Protein AF-A0A3D0I5A6-F1 (afdb_monomer_lite)

Structure (mmCIF, N/CA/C/O backbone):
data_AF-A0A3D0I5A6-F1
#
_entry.id   AF-A0A3D0I5A6-F1
#
loop_
_atom_site.group_PDB
_atom_site.id
_atom_site.type_symbol
_atom_site.label_atom_id
_atom_site.label_alt_id
_atom_site.label_comp_id
_atom_site.label_asym_id
_atom_site.label_entity_id
_atom_site.label_seq_id
_atom_site.pdbx_PDB_ins_code
_atom_site.Cartn_x
_atom_site.Cartn_y
_atom_site.Cartn_z
_atom_site.occupancy
_atom_site.B_iso_or_equiv
_atom_site.auth_seq_id
_atom_site.auth_comp_id
_atom_site.auth_asym_id
_atom_site.auth_atom_id
_atom_site.pdbx_PDB_model_num
ATOM 1 N N . MET A 1 1 ? -9.003 6.762 -22.317 1.00 57.56 1 MET A N 1
ATOM 2 C CA . MET A 1 1 ? -8.917 7.968 -21.473 1.00 57.56 1 MET A CA 1
ATOM 3 C C . MET A 1 1 ? -7.460 8.388 -21.451 1.00 57.56 1 MET A C 1
ATOM 5 O O . MET A 1 1 ? -6.614 7.507 -21.361 1.00 57.56 1 MET A O 1
ATOM 9 N N . ASP A 1 2 ? -7.170 9.670 -21.649 1.00 84.25 2 ASP A N 1
ATOM 10 C CA . ASP A 1 2 ? -5.804 10.196 -21.524 1.00 84.25 2 ASP A CA 1
ATOM 11 C C . ASP A 1 2 ? -5.407 10.202 -20.032 1.00 84.25 2 ASP A C 1
ATOM 13 O O . ASP A 1 2 ? -6.243 10.469 -19.166 1.00 84.25 2 ASP A O 1
ATOM 17 N N . GLU A 1 3 ? -4.164 9.805 -19.741 1.00 85.69 3 GLU A N 1
ATOM 18 C CA . GLU A 1 3 ? -3.620 9.581 -18.391 1.00 85.69 3 GLU A CA 1
ATOM 19 C C . GLU A 1 3 ? -3.778 10.811 -17.489 1.00 85.69 3 GLU A C 1
ATOM 21 O O . GLU A 1 3 ? -4.029 10.674 -16.294 1.00 85.69 3 GLU A O 1
ATOM 26 N N . LYS A 1 4 ? -3.731 12.019 -18.065 1.00 87.81 4 LYS A N 1
ATOM 27 C CA . LYS A 1 4 ? -3.913 13.273 -17.322 1.00 87.81 4 LYS A CA 1
ATOM 28 C C . LYS A 1 4 ? -5.337 13.438 -16.802 1.00 87.81 4 LYS A C 1
ATOM 30 O O . LYS A 1 4 ? -5.531 13.888 -15.676 1.00 87.81 4 LYS A O 1
ATOM 35 N N . TRP A 1 5 ? -6.333 13.063 -17.605 1.00 91.38 5 TRP A N 1
ATOM 36 C CA . TRP A 1 5 ? -7.739 13.118 -17.191 1.00 91.38 5 TRP A CA 1
ATOM 37 C C . TRP A 1 5 ? -8.028 12.104 -16.097 1.00 91.38 5 TRP A C 1
ATOM 39 O O . TRP A 1 5 ? -8.747 12.417 -15.154 1.00 91.38 5 TRP A O 1
ATOM 49 N N . TYR A 1 6 ? -7.426 10.919 -16.210 1.00 92.50 6 TYR A N 1
ATOM 50 C CA . TYR A 1 6 ? -7.545 9.894 -15.187 1.00 92.50 6 TYR A CA 1
ATOM 51 C C . TYR A 1 6 ? -6.939 10.354 -13.854 1.00 92.50 6 TYR A C 1
ATOM 53 O O . TYR A 1 6 ? -7.613 10.324 -12.826 1.00 92.50 6 TYR A O 1
ATOM 61 N N . ALA A 1 7 ? -5.707 10.870 -13.883 1.00 90.00 7 ALA A N 1
ATOM 62 C CA . ALA A 1 7 ? -5.048 11.398 -12.692 1.00 90.00 7 ALA A CA 1
ATOM 63 C C . ALA A 1 7 ? -5.854 12.540 -12.044 1.00 90.00 7 ALA A C 1
ATOM 65 O O . ALA A 1 7 ? -5.969 12.602 -10.824 1.00 90.00 7 ALA A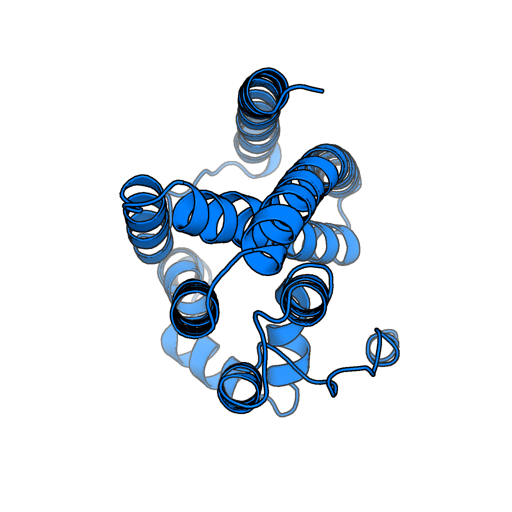 O 1
ATOM 66 N N . ALA A 1 8 ? -6.470 13.416 -12.846 1.00 93.62 8 ALA A N 1
ATOM 67 C CA . ALA A 1 8 ? -7.337 14.472 -12.327 1.00 93.62 8 ALA A CA 1
ATOM 68 C C . ALA A 1 8 ? -8.604 13.921 -11.648 1.00 93.62 8 ALA A C 1
ATOM 70 O O . ALA A 1 8 ? -8.999 14.436 -10.602 1.00 93.62 8 ALA A O 1
ATOM 71 N N . SER A 1 9 ? -9.232 12.876 -12.205 1.00 94.50 9 SER A N 1
ATOM 72 C CA . SER A 1 9 ? -10.370 12.224 -11.542 1.00 94.50 9 SER A CA 1
ATOM 73 C C . SER A 1 9 ? -9.968 11.534 -10.240 1.00 94.50 9 SER A C 1
ATOM 75 O O . SER A 1 9 ? -10.688 11.663 -9.256 1.00 94.50 9 SER A O 1
ATOM 77 N N . GLN A 1 10 ? -8.792 10.901 -10.198 1.00 95.62 10 GLN A N 1
ATOM 78 C CA . GLN A 1 10 ? -8.284 10.250 -8.990 1.00 95.62 10 GLN A CA 1
ATOM 79 C C . GLN A 1 10 ? -8.099 11.250 -7.843 1.00 95.62 10 GLN A C 1
ATOM 81 O O . GLN A 1 10 ? -8.513 10.977 -6.728 1.00 95.62 10 GLN A O 1
ATOM 86 N N . VAL A 1 11 ? -7.594 12.462 -8.107 1.00 95.69 11 VAL A N 1
ATOM 87 C CA . VAL A 1 11 ? -7.499 13.511 -7.068 1.00 95.69 11 VAL A CA 1
ATOM 88 C C . VAL A 1 11 ? -8.867 13.841 -6.454 1.00 95.69 11 VAL A C 1
ATOM 90 O O . VAL A 1 11 ? -8.966 14.079 -5.249 1.00 95.69 11 VAL A O 1
ATOM 93 N N . ALA A 1 12 ? -9.929 13.862 -7.265 1.00 97.06 12 ALA A N 1
ATOM 94 C CA . ALA A 1 12 ? -11.281 14.079 -6.759 1.00 97.06 12 ALA A CA 1
ATOM 95 C C . ALA A 1 12 ? -11.777 12.884 -5.928 1.00 97.06 12 ALA A C 1
ATOM 97 O O . ALA A 1 12 ? -12.434 13.093 -4.907 1.00 97.06 12 ALA A O 1
ATOM 98 N N . ASP A 1 13 ? -11.449 11.660 -6.341 1.00 97.56 13 ASP A N 1
ATOM 99 C CA . ASP A 1 13 ? -11.772 10.431 -5.614 1.00 97.56 13 ASP A CA 1
ATOM 100 C C . ASP A 1 13 ? -11.065 10.413 -4.244 1.00 97.56 13 ASP A C 1
ATOM 102 O O . ASP A 1 13 ? -11.745 10.318 -3.219 1.00 97.56 13 ASP A O 1
ATOM 106 N N . GLU A 1 14 ? -9.762 10.712 -4.184 1.00 96.88 14 GLU A N 1
ATOM 107 C CA . GLU A 1 14 ? -9.012 10.777 -2.919 1.00 96.88 14 GLU A CA 1
ATOM 108 C C . GLU A 1 14 ? -9.527 11.847 -1.955 1.00 96.88 14 GLU A C 1
ATOM 110 O O . GLU A 1 14 ? -9.619 11.631 -0.742 1.00 96.88 14 GLU A O 1
ATOM 115 N N . ALA A 1 15 ? -9.941 13.007 -2.475 1.00 98.12 15 ALA A N 1
ATOM 116 C CA . ALA A 1 15 ? -10.567 14.031 -1.645 1.00 98.12 15 ALA A CA 1
ATOM 117 C C . ALA A 1 15 ? -11.871 13.520 -1.002 1.00 98.12 15 ALA A C 1
ATOM 119 O O . ALA A 1 15 ? -12.148 13.810 0.167 1.00 98.12 15 ALA A O 1
ATOM 120 N N . ARG A 1 16 ? -12.665 12.718 -1.731 1.00 97.81 16 ARG A N 1
ATOM 121 C CA . ARG A 1 16 ? -13.872 12.075 -1.183 1.00 97.81 16 ARG A CA 1
ATOM 122 C C . ARG A 1 16 ? -13.523 11.008 -0.149 1.00 97.81 16 ARG A C 1
ATOM 124 O O . ARG A 1 16 ? -14.237 10.907 0.852 1.00 97.81 16 ARG A O 1
ATOM 131 N N . HIS A 1 17 ? -12.459 10.235 -0.363 1.00 97.69 17 HIS A N 1
ATOM 132 C CA . HIS A 1 17 ? -12.003 9.199 0.570 1.00 97.69 17 HIS A CA 1
ATOM 133 C C . HIS A 1 17 ? -11.599 9.805 1.913 1.00 97.69 17 HIS A C 1
ATOM 135 O O . HIS A 1 17 ? -12.107 9.396 2.961 1.00 97.69 17 HIS A O 1
ATOM 141 N N . ILE A 1 18 ? -10.772 10.854 1.877 1.00 96.12 18 ILE A N 1
ATOM 142 C CA . ILE A 1 18 ? -10.362 11.597 3.072 1.00 96.12 18 ILE A CA 1
ATOM 143 C C . ILE A 1 18 ? -11.590 12.126 3.816 1.00 96.12 18 ILE A C 1
ATOM 145 O O . ILE A 1 18 ? -11.702 11.939 5.030 1.00 96.12 18 ILE A O 1
ATOM 149 N N . GLU A 1 19 ? -12.533 12.747 3.107 1.00 97.31 19 GLU A N 1
ATOM 150 C CA . GLU A 1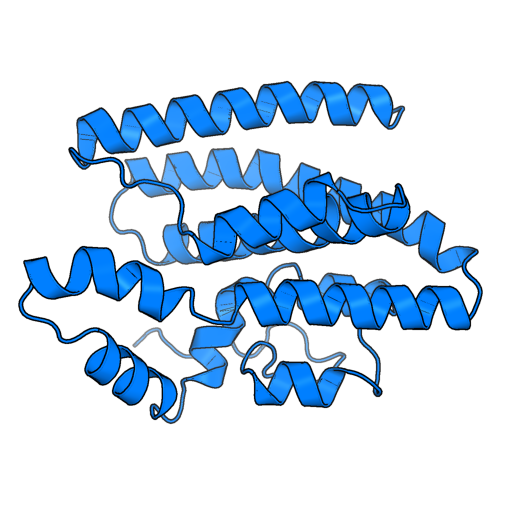 19 ? -13.738 13.327 3.704 1.00 97.31 19 GLU A CA 1
ATOM 151 C C . GLU A 1 19 ? -14.620 12.269 4.391 1.00 97.31 19 GLU A C 1
ATOM 153 O O . GLU A 1 19 ? -15.052 12.456 5.535 1.00 97.31 19 GLU A O 1
ATOM 158 N N . VAL A 1 20 ? -14.901 11.146 3.717 1.00 97.12 20 VAL A N 1
ATOM 159 C CA . VAL A 1 20 ? -15.796 10.112 4.261 1.00 97.12 20 VAL A CA 1
ATOM 160 C C . VAL A 1 20 ? -15.159 9.376 5.441 1.00 97.12 20 VAL A C 1
ATOM 162 O O . VAL A 1 20 ? -15.818 9.205 6.472 1.00 97.12 20 VAL A O 1
ATOM 165 N N . ILE A 1 21 ? -13.869 9.030 5.344 1.00 96.00 21 ILE A N 1
ATOM 166 C CA . ILE A 1 21 ? -13.127 8.354 6.414 1.00 96.00 21 ILE A CA 1
ATOM 167 C C . ILE A 1 21 ? -12.984 9.289 7.618 1.00 96.00 21 ILE A C 1
ATOM 169 O O . ILE A 1 21 ? -13.283 8.886 8.743 1.00 96.00 21 ILE A O 1
ATOM 173 N N . SER A 1 22 ? -12.639 10.563 7.405 1.00 95.50 22 SER A N 1
ATOM 174 C CA . SER A 1 22 ? -12.524 11.549 8.491 1.00 95.50 22 SER A CA 1
ATOM 175 C C . SER A 1 22 ? -13.850 11.748 9.221 1.00 95.50 22 SER A C 1
ATOM 177 O O . SER A 1 22 ? -13.890 11.741 10.453 1.00 95.50 22 SER A O 1
ATOM 179 N N . LYS A 1 23 ? -14.966 11.857 8.485 1.00 95.75 23 LYS A N 1
ATOM 180 C CA . LYS A 1 23 ? -16.308 11.947 9.079 1.00 95.75 23 LYS A CA 1
ATOM 181 C C . LYS A 1 23 ? -16.671 10.702 9.880 1.00 95.75 23 LYS A C 1
ATOM 183 O O . LYS A 1 23 ? -17.263 10.837 10.952 1.00 95.75 23 LYS A O 1
ATOM 188 N N . PHE A 1 24 ? -16.351 9.510 9.378 1.00 96.12 24 PHE A N 1
ATOM 189 C CA . PHE A 1 24 ? -16.586 8.265 10.106 1.00 96.12 24 PHE A CA 1
ATOM 190 C C . PHE A 1 24 ? -15.775 8.230 11.406 1.00 96.12 24 PHE A C 1
ATOM 192 O O . PHE A 1 24 ? -16.356 8.052 12.480 1.00 96.12 24 PHE A O 1
ATOM 199 N N . LEU A 1 25 ? -14.467 8.495 11.332 1.00 94.62 25 LEU A N 1
ATOM 200 C CA . LEU A 1 25 ? -13.579 8.517 12.494 1.00 94.62 25 LEU A CA 1
ATOM 201 C C . LEU A 1 25 ? -14.045 9.535 13.541 1.00 94.62 25 LEU A C 1
ATOM 203 O O . LEU A 1 25 ? -14.241 9.171 14.695 1.00 94.62 25 LEU A O 1
ATOM 207 N N . GLN A 1 26 ? -14.329 10.779 13.151 1.00 94.56 26 GLN A N 1
ATOM 208 C CA . GLN A 1 26 ? -14.768 11.820 14.089 1.00 94.56 26 GLN A CA 1
ATOM 209 C C . GLN A 1 26 ? -16.123 11.514 14.733 1.00 94.56 26 GLN A C 1
ATOM 211 O O . GLN A 1 26 ? -16.295 11.706 15.933 1.00 94.56 26 GLN A O 1
ATOM 216 N N . ARG A 1 27 ? -17.105 11.059 13.943 1.00 95.19 27 ARG A N 1
ATOM 217 C CA . ARG A 1 27 ? -18.496 10.937 14.410 1.00 95.19 27 ARG A CA 1
ATOM 218 C C . ARG A 1 27 ? -18.811 9.595 15.059 1.00 95.19 27 ARG A C 1
ATOM 220 O O . ARG A 1 27 ? -19.801 9.514 15.782 1.00 95.19 27 ARG A O 1
ATOM 227 N N . LYS A 1 28 ? -18.067 8.535 14.727 1.00 94.44 28 LYS A N 1
ATOM 228 C CA . LYS A 1 28 ? -18.364 7.156 15.154 1.00 94.44 28 LYS A CA 1
ATOM 229 C C . LYS A 1 28 ? -17.265 6.527 16.001 1.00 94.44 28 LYS A C 1
ATOM 231 O O . LYS A 1 28 ? -17.600 5.717 16.855 1.00 94.44 28 LYS A O 1
ATOM 236 N N . VAL A 1 29 ? -16.000 6.900 15.795 1.00 91.06 29 VAL A N 1
ATOM 237 C CA . VAL A 1 29 ? -14.863 6.371 16.576 1.00 91.06 29 VAL A CA 1
ATOM 238 C C . VAL A 1 29 ? -14.428 7.354 17.669 1.00 91.06 29 VAL A C 1
ATOM 240 O O . VAL A 1 29 ? -14.101 6.941 18.775 1.00 91.06 29 VAL A O 1
ATOM 243 N N . GLY A 1 30 ? -14.479 8.659 17.392 1.00 90.31 30 GLY A N 1
ATOM 244 C CA . GLY A 1 30 ? -14.176 9.731 18.342 1.00 90.31 30 GLY A CA 1
ATOM 245 C C . GLY A 1 30 ? -12.701 10.132 18.411 1.00 90.31 30 GLY A C 1
ATOM 246 O O . GLY A 1 30 ? -12.321 10.902 19.290 1.00 90.31 30 GLY A O 1
ATOM 247 N N . THR A 1 31 ? -11.850 9.636 17.510 1.00 87.81 31 THR A N 1
ATOM 248 C CA . THR A 1 31 ? -10.431 10.009 17.485 1.00 87.81 31 THR A CA 1
ATOM 249 C C . THR A 1 31 ? -9.838 9.911 16.082 1.00 87.81 31 THR A C 1
ATOM 251 O O . THR A 1 31 ? -10.252 9.074 15.281 1.00 87.81 31 THR A O 1
ATOM 254 N N . ILE A 1 32 ? -8.867 10.777 15.796 1.00 90.12 32 ILE A N 1
ATOM 255 C CA . ILE A 1 32 ? -7.993 10.711 14.624 1.00 90.12 32 ILE A CA 1
ATOM 256 C C . ILE A 1 32 ? -6.566 10.784 15.158 1.00 90.12 32 ILE A C 1
ATOM 258 O O . ILE A 1 32 ? -6.226 11.709 15.896 1.00 90.12 32 ILE A O 1
ATOM 262 N N . TYR A 1 33 ? -5.748 9.805 14.789 1.00 88.62 33 TYR A N 1
ATOM 263 C CA . TYR A 1 33 ? -4.325 9.791 15.109 1.00 88.62 33 TYR A CA 1
ATOM 264 C C . TYR A 1 33 ? -3.521 10.456 13.989 1.00 88.62 33 TYR A C 1
ATOM 266 O O . TYR A 1 33 ? -3.973 10.463 12.840 1.00 88.62 33 TYR A O 1
ATOM 274 N N . PRO A 1 34 ? -2.342 11.025 14.299 1.00 86.69 34 PRO A N 1
ATOM 275 C CA . PRO A 1 34 ? -1.437 11.501 13.265 1.00 86.69 34 PRO A CA 1
ATOM 276 C C . PRO A 1 34 ? -0.996 10.346 12.365 1.00 86.69 34 PRO A C 1
ATOM 278 O O . PRO A 1 34 ? -1.050 9.175 12.748 1.00 86.69 34 PRO A O 1
ATOM 281 N N . ILE A 1 35 ? -0.525 10.695 11.169 1.00 87.25 35 ILE A N 1
ATOM 282 C CA . ILE A 1 35 ? 0.106 9.724 10.284 1.00 87.25 35 ILE A CA 1
ATOM 283 C C . ILE A 1 35 ? 1.285 9.048 10.993 1.00 87.25 35 ILE A C 1
ATOM 285 O O . ILE A 1 35 ? 2.065 9.692 11.697 1.00 87.25 35 ILE A O 1
ATOM 289 N N . ASN A 1 36 ? 1.404 7.742 10.783 1.00 85.19 36 ASN A N 1
ATOM 290 C CA . ASN A 1 36 ? 2.549 6.957 11.212 1.00 85.19 36 ASN A CA 1
ATOM 291 C C . ASN A 1 36 ? 3.866 7.567 10.648 1.00 85.19 36 ASN A C 1
ATOM 293 O O . ASN A 1 36 ? 3.922 7.855 9.448 1.00 85.19 36 ASN A O 1
ATOM 297 N N . PRO A 1 37 ? 4.925 7.764 11.462 1.00 83.94 37 PRO A N 1
ATOM 298 C CA . PRO A 1 37 ? 6.179 8.367 10.998 1.00 83.94 37 PRO A CA 1
ATOM 299 C C . PRO A 1 37 ? 6.873 7.595 9.867 1.00 83.94 37 PRO A C 1
ATOM 301 O O . PRO A 1 37 ? 7.315 8.207 8.895 1.00 83.94 37 PRO A O 1
ATOM 304 N N . THR A 1 38 ? 6.926 6.265 9.956 1.00 85.31 38 THR A N 1
ATOM 305 C CA . THR A 1 38 ? 7.468 5.383 8.911 1.00 85.31 38 THR A CA 1
ATOM 306 C C . THR A 1 38 ? 6.691 5.554 7.606 1.00 85.31 38 THR A C 1
ATOM 308 O O . THR A 1 38 ? 7.279 5.783 6.549 1.00 85.31 38 THR A O 1
ATOM 311 N N . LEU A 1 39 ? 5.358 5.560 7.681 1.00 87.69 39 LEU A N 1
ATOM 312 C CA . LEU A 1 39 ? 4.487 5.785 6.530 1.00 87.69 39 LEU A CA 1
ATOM 313 C C . LEU A 1 39 ? 4.694 7.173 5.915 1.00 87.69 39 LEU A C 1
ATOM 315 O O . LEU A 1 39 ? 4.727 7.303 4.694 1.00 87.69 39 LEU A O 1
ATOM 319 N N . LYS A 1 40 ? 4.870 8.209 6.744 1.00 90.12 40 LYS A N 1
ATOM 320 C CA . LYS A 1 40 ? 5.144 9.573 6.276 1.00 90.12 40 LYS A CA 1
ATOM 321 C C . LYS A 1 40 ? 6.441 9.640 5.474 1.00 90.12 40 LYS A C 1
ATOM 323 O O . LYS A 1 40 ? 6.431 10.202 4.384 1.00 90.12 40 LYS A O 1
ATOM 328 N N . ILE A 1 41 ? 7.517 9.031 5.978 1.00 89.56 41 ILE A N 1
ATOM 329 C CA . ILE A 1 41 ? 8.809 8.964 5.277 1.00 89.56 41 ILE A CA 1
ATOM 330 C C . ILE A 1 41 ? 8.653 8.258 3.925 1.00 89.56 41 ILE A C 1
ATOM 332 O O . ILE A 1 41 ? 9.210 8.703 2.922 1.00 89.56 41 ILE A O 1
ATOM 336 N N . LEU A 1 42 ? 7.874 7.175 3.871 1.00 89.75 42 LEU A N 1
ATOM 337 C CA . LEU A 1 42 ? 7.646 6.444 2.624 1.00 89.75 42 LEU A CA 1
ATOM 338 C C . LEU A 1 42 ? 6.832 7.238 1.610 1.00 89.75 42 LEU A C 1
ATOM 340 O O . LEU A 1 42 ? 7.191 7.259 0.434 1.00 89.75 42 LEU A O 1
ATOM 344 N N . LEU A 1 43 ? 5.783 7.929 2.054 1.00 91.88 43 LEU A N 1
ATOM 345 C CA . LEU A 1 43 ? 5.020 8.824 1.188 1.00 91.88 43 LEU A CA 1
ATOM 346 C C . LEU A 1 43 ? 5.894 9.957 0.646 1.00 91.88 43 LEU A C 1
ATOM 348 O O . LEU A 1 43 ? 5.842 10.226 -0.551 1.00 91.88 43 LEU A O 1
ATOM 352 N N . ASP A 1 44 ? 6.739 10.567 1.479 1.00 92.81 44 ASP A N 1
ATOM 353 C CA . ASP A 1 44 ? 7.674 11.606 1.034 1.00 92.81 44 ASP A CA 1
ATOM 354 C C . ASP A 1 44 ? 8.635 11.063 -0.030 1.00 92.81 44 ASP A C 1
ATOM 356 O O . ASP A 1 44 ? 8.775 11.651 -1.101 1.00 92.81 44 ASP A O 1
ATOM 360 N N . ARG A 1 45 ? 9.197 9.868 0.190 1.00 90.75 45 ARG A N 1
ATOM 361 C CA . ARG A 1 45 ? 10.077 9.209 -0.784 1.00 90.75 45 ARG A CA 1
ATOM 362 C C . ARG A 1 45 ? 9.369 8.898 -2.107 1.00 90.75 45 ARG A C 1
ATOM 364 O O . ARG A 1 45 ? 9.974 9.005 -3.172 1.00 90.75 45 ARG A O 1
ATOM 371 N N . LEU A 1 46 ? 8.091 8.516 -2.065 1.00 91.56 46 LEU A N 1
ATOM 372 C CA . LEU A 1 46 ? 7.278 8.299 -3.267 1.00 91.56 46 LEU A CA 1
ATOM 373 C C . LEU A 1 46 ? 6.978 9.613 -4.002 1.00 91.56 46 LEU A C 1
ATOM 375 O O . LEU A 1 46 ? 6.985 9.649 -5.236 1.00 91.56 46 LEU A O 1
ATOM 379 N N . LEU A 1 47 ? 6.743 10.702 -3.266 1.00 90.94 47 LEU A N 1
ATOM 380 C CA . LEU A 1 47 ? 6.551 12.038 -3.833 1.00 90.94 47 LEU A CA 1
ATOM 381 C C . LEU A 1 47 ? 7.834 12.569 -4.486 1.00 90.94 47 LEU A C 1
ATOM 383 O O . LEU A 1 47 ? 7.756 13.209 -5.538 1.00 90.94 47 LEU A O 1
ATOM 387 N N . GLU A 1 48 ? 8.993 12.241 -3.925 1.00 92.81 48 GLU A N 1
ATOM 388 C CA . GLU A 1 48 ? 10.322 12.616 -4.422 1.00 92.81 48 GLU A CA 1
ATOM 389 C C . GLU A 1 48 ? 10.880 11.662 -5.491 1.00 92.81 48 GLU A C 1
ATOM 391 O O . GLU A 1 48 ? 11.968 11.899 -6.012 1.00 92.81 48 GLU A O 1
ATOM 396 N N . ALA A 1 49 ? 10.147 10.604 -5.862 1.00 93.19 49 ALA A N 1
ATOM 397 C CA . ALA A 1 49 ? 10.597 9.650 -6.871 1.00 93.19 49 ALA A CA 1
ATOM 398 C C . ALA A 1 49 ? 10.989 10.354 -8.186 1.00 93.19 49 ALA A C 1
ATOM 400 O O . ALA A 1 49 ? 10.179 11.054 -8.801 1.00 93.19 49 ALA A O 1
ATOM 401 N N . GLU A 1 50 ? 12.232 10.120 -8.613 1.00 90.06 50 GLU A N 1
ATOM 402 C CA . GLU A 1 50 ? 12.916 10.864 -9.681 1.00 90.06 50 GLU A CA 1
ATOM 403 C C . GLU A 1 50 ? 12.275 10.692 -11.060 1.00 90.06 50 GLU A C 1
ATOM 405 O O . GLU A 1 50 ? 12.354 11.584 -11.905 1.00 90.06 50 GLU A O 1
ATOM 410 N N . THR A 1 51 ? 11.643 9.540 -11.301 1.00 92.62 51 THR A N 1
ATOM 411 C CA . THR A 1 51 ? 11.080 9.195 -12.607 1.00 92.62 51 THR A CA 1
ATOM 412 C C . THR A 1 51 ? 9.576 8.934 -12.526 1.00 92.62 51 THR A C 1
ATOM 414 O O . THR A 1 51 ? 9.089 8.360 -11.541 1.00 92.62 51 THR A O 1
ATOM 417 N N . PRO A 1 52 ? 8.807 9.292 -13.574 1.00 91.56 52 PRO A N 1
ATOM 418 C CA . PRO A 1 52 ? 7.388 8.949 -13.662 1.00 91.56 52 PRO A CA 1
ATOM 419 C C . PRO A 1 52 ? 7.120 7.447 -13.504 1.00 91.56 52 PRO A C 1
ATOM 421 O O . PRO A 1 52 ? 6.104 7.063 -12.932 1.00 91.56 52 PRO A O 1
ATOM 424 N N . GLN A 1 53 ? 8.042 6.596 -13.963 1.00 93.94 53 GLN A N 1
ATOM 425 C CA . GLN A 1 53 ? 7.972 5.141 -13.858 1.00 93.94 53 GLN A CA 1
ATOM 426 C C . GLN A 1 53 ? 8.071 4.689 -12.398 1.00 93.94 53 GLN A C 1
ATOM 428 O O . GLN A 1 53 ? 7.186 3.977 -11.929 1.00 93.94 53 GLN A O 1
ATOM 433 N N . LYS A 1 54 ? 9.084 5.153 -11.648 1.00 94.62 54 LYS A N 1
ATOM 434 C CA . LYS A 1 54 ? 9.237 4.826 -10.217 1.00 94.62 54 LYS A CA 1
ATOM 435 C C . LYS A 1 54 ? 8.052 5.338 -9.398 1.00 94.62 54 LYS A C 1
ATOM 437 O O . LYS A 1 54 ? 7.567 4.628 -8.517 1.00 94.62 54 LYS A O 1
ATOM 442 N N . LYS A 1 55 ? 7.538 6.526 -9.735 1.00 93.88 55 LYS A N 1
ATOM 443 C CA . LYS A 1 55 ? 6.344 7.108 -9.108 1.00 93.88 55 LYS A CA 1
ATOM 444 C C . LYS A 1 55 ? 5.076 6.301 -9.401 1.00 93.88 55 LYS A C 1
ATOM 446 O O . LYS A 1 55 ? 4.309 6.024 -8.485 1.00 93.88 55 LYS A O 1
ATOM 451 N N . THR A 1 56 ? 4.874 5.882 -10.649 1.00 94.19 56 THR A N 1
ATOM 452 C CA . THR A 1 56 ? 3.713 5.071 -11.062 1.00 94.19 56 THR A CA 1
ATOM 453 C C . THR A 1 56 ? 3.775 3.664 -10.471 1.00 94.19 56 THR A C 1
ATOM 455 O O . THR A 1 56 ? 2.768 3.145 -9.992 1.00 94.19 56 THR A O 1
ATOM 458 N N . LEU A 1 57 ? 4.957 3.050 -10.441 1.00 96.56 57 LEU A N 1
ATOM 459 C CA . LEU A 1 57 ? 5.157 1.762 -9.792 1.00 96.56 57 LEU A CA 1
ATOM 460 C C . LEU A 1 57 ? 4.877 1.876 -8.289 1.00 96.56 57 LEU A C 1
ATOM 462 O O . LEU A 1 57 ? 4.017 1.177 -7.769 1.00 96.56 57 LEU A O 1
ATOM 466 N N . GLY A 1 58 ? 5.537 2.809 -7.605 1.00 95.75 58 GLY A N 1
ATOM 467 C CA . GLY A 1 58 ? 5.431 2.958 -6.156 1.00 95.75 58 GLY A CA 1
ATOM 468 C C . GLY A 1 58 ? 4.046 3.392 -5.671 1.00 95.75 58 GLY A C 1
ATOM 469 O O . GLY A 1 58 ? 3.456 2.714 -4.838 1.00 95.75 58 GLY A O 1
ATOM 470 N N . MET A 1 59 ? 3.508 4.495 -6.195 1.00 94.44 59 MET A N 1
ATOM 471 C CA . MET A 1 59 ? 2.212 5.016 -5.752 1.00 94.44 59 MET A CA 1
ATOM 472 C C . MET A 1 59 ? 1.064 4.213 -6.365 1.00 94.44 59 MET A C 1
ATOM 474 O O . MET A 1 59 ? 0.332 3.534 -5.660 1.00 94.44 59 MET A O 1
ATOM 478 N N . GLN A 1 60 ? 0.956 4.222 -7.696 1.00 92.31 60 GLN A N 1
ATOM 479 C CA . GLN A 1 60 ? -0.243 3.741 -8.390 1.00 92.31 60 GLN A CA 1
ATOM 480 C C . GLN A 1 60 ? -0.365 2.215 -8.434 1.00 92.31 60 GLN A C 1
ATOM 482 O O . GLN A 1 60 ? -1.467 1.690 -8.538 1.00 92.31 60 GLN A O 1
ATOM 487 N N . THR A 1 61 ? 0.753 1.484 -8.400 1.00 95.00 61 THR A N 1
ATOM 488 C CA . THR A 1 61 ? 0.724 0.013 -8.498 1.00 95.00 61 THR A CA 1
ATOM 489 C C . THR A 1 61 ? 0.830 -0.651 -7.131 1.00 95.00 61 THR A C 1
ATOM 491 O O . THR A 1 61 ? 0.067 -1.572 -6.842 1.00 95.00 61 THR A O 1
ATOM 494 N N . LEU A 1 62 ? 1.773 -0.204 -6.296 1.00 95.38 62 LEU A N 1
ATOM 495 C CA . LEU A 1 62 ? 2.019 -0.814 -4.989 1.00 95.38 62 LEU A CA 1
ATOM 496 C C . LEU A 1 62 ? 1.115 -0.228 -3.909 1.00 95.38 62 LEU A C 1
ATOM 498 O O . LEU A 1 62 ? 0.415 -0.989 -3.252 1.00 95.38 62 LEU A O 1
ATOM 502 N N . PHE A 1 63 ? 1.109 1.095 -3.733 1.00 93.31 63 PHE A N 1
ATOM 503 C CA . PHE A 1 63 ? 0.382 1.731 -2.633 1.00 93.31 63 PHE A CA 1
ATOM 504 C C . PHE A 1 63 ? -1.138 1.580 -2.786 1.00 93.31 63 PHE A C 1
ATOM 506 O O . PHE A 1 63 ? -1.783 1.067 -1.872 1.00 93.31 63 PHE A O 1
ATOM 513 N N . GLU A 1 64 ? -1.693 1.880 -3.967 1.00 94.31 64 GLU A N 1
ATOM 514 C CA . GLU A 1 64 ? -3.129 1.655 -4.227 1.00 94.31 64 GLU A CA 1
ATOM 515 C C . GLU A 1 64 ? -3.486 0.163 -4.170 1.00 94.31 64 GLU A C 1
ATOM 517 O O . GLU A 1 64 ? -4.524 -0.234 -3.640 1.00 94.31 64 GLU A O 1
ATOM 522 N N . GLY A 1 65 ? -2.595 -0.705 -4.663 1.00 94.00 65 GLY A N 1
ATOM 523 C CA . GLY A 1 65 ? -2.784 -2.153 -4.590 1.00 94.00 65 GLY A CA 1
ATOM 524 C C . GLY A 1 65 ? -2.850 -2.671 -3.149 1.00 94.00 65 GLY A C 1
ATOM 525 O O . GLY A 1 65 ? -3.699 -3.509 -2.839 1.00 94.00 65 GLY A O 1
ATOM 526 N N . MET A 1 66 ? -1.988 -2.150 -2.272 1.00 92.62 66 MET A N 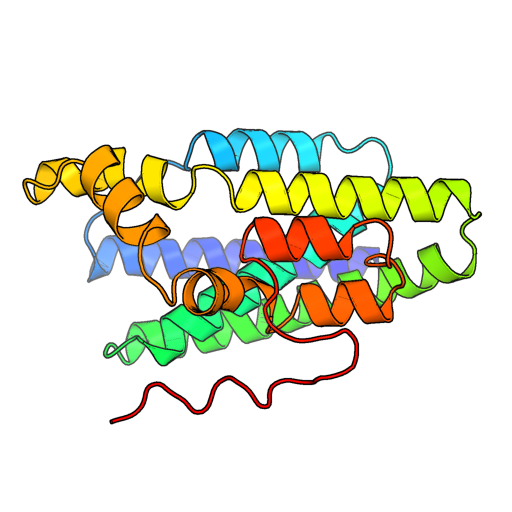1
ATOM 527 C CA . MET A 1 66 ? -2.001 -2.430 -0.834 1.00 92.62 66 MET A CA 1
ATOM 528 C C . MET A 1 66 ? -3.270 -1.894 -0.174 1.00 92.62 66 MET A C 1
ATOM 530 O O . MET A 1 66 ? -3.864 -2.592 0.646 1.00 92.62 66 MET A O 1
ATOM 534 N N . ALA A 1 67 ? -3.708 -0.686 -0.539 1.00 92.44 67 ALA A N 1
ATOM 535 C CA . ALA A 1 67 ? -4.924 -0.086 -0.004 1.00 92.44 67 ALA A CA 1
ATOM 536 C C . ALA A 1 67 ? -6.148 -0.977 -0.271 1.00 92.44 67 ALA A C 1
ATOM 538 O O . ALA A 1 67 ? -6.911 -1.252 0.655 1.00 92.44 67 ALA A O 1
ATOM 539 N N . VAL A 1 68 ? -6.278 -1.520 -1.489 1.00 93.50 68 VAL A N 1
ATOM 540 C CA . VAL A 1 68 ? -7.325 -2.502 -1.829 1.00 93.50 68 VAL A CA 1
ATOM 541 C C . VAL A 1 68 ? -7.252 -3.734 -0.921 1.00 93.50 68 VAL A C 1
ATOM 543 O O . VAL A 1 68 ? -8.269 -4.129 -0.360 1.00 93.50 68 VAL A O 1
ATOM 546 N N . GLY A 1 69 ? -6.064 -4.322 -0.733 1.00 91.00 69 GLY A N 1
ATOM 547 C CA . GLY A 1 69 ? -5.897 -5.511 0.114 1.00 91.00 69 GLY A CA 1
ATOM 548 C C . GLY A 1 69 ? -6.232 -5.259 1.589 1.00 91.00 69 GLY A C 1
ATOM 549 O O . GLY A 1 69 ? -6.914 -6.063 2.222 1.00 91.00 69 GLY A O 1
ATOM 550 N N . ILE A 1 70 ? -5.809 -4.115 2.135 1.00 91.06 70 ILE A N 1
ATOM 551 C CA . ILE A 1 70 ? -6.124 -3.715 3.515 1.00 91.06 70 ILE A CA 1
ATOM 552 C C . ILE A 1 70 ? -7.628 -3.481 3.681 1.00 91.06 70 ILE A C 1
ATOM 554 O O . ILE A 1 70 ? -8.213 -3.933 4.665 1.00 91.06 70 ILE A O 1
ATOM 558 N N . MET A 1 71 ? -8.268 -2.785 2.738 1.00 92.62 71 MET A N 1
ATOM 559 C CA . MET A 1 71 ? -9.703 -2.506 2.813 1.00 92.62 71 MET A CA 1
ATOM 560 C C . MET A 1 71 ? -10.549 -3.768 2.669 1.00 92.62 71 MET A C 1
ATOM 562 O O . MET A 1 71 ? -11.521 -3.906 3.410 1.00 92.62 71 MET A O 1
ATOM 566 N N . ASP A 1 72 ? -10.167 -4.695 1.788 1.00 90.44 72 ASP A N 1
ATOM 567 C CA . ASP A 1 72 ? -10.828 -5.997 1.660 1.00 90.44 72 ASP A CA 1
ATOM 568 C C . ASP A 1 72 ? -10.729 -6.802 2.964 1.00 90.44 72 ASP A C 1
ATOM 570 O O . ASP A 1 72 ? -11.748 -7.273 3.480 1.00 90.44 72 ASP A O 1
ATOM 574 N N . PHE A 1 73 ? -9.537 -6.858 3.570 1.00 89.88 73 PHE A N 1
ATOM 575 C CA . PHE A 1 73 ? -9.337 -7.491 4.875 1.00 89.88 73 PH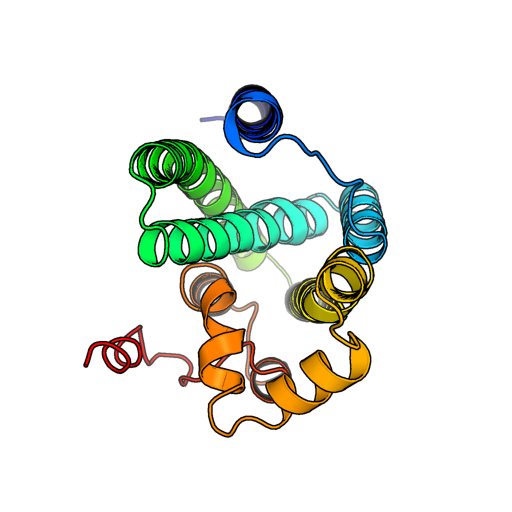E A CA 1
ATOM 576 C C . PHE A 1 73 ? -10.206 -6.841 5.962 1.00 89.88 73 PHE A C 1
ATOM 578 O O . PHE A 1 73 ? -10.999 -7.512 6.624 1.00 89.88 73 PHE A O 1
ATOM 585 N N . MET A 1 74 ? -10.135 -5.513 6.111 1.00 92.31 74 MET A N 1
ATOM 586 C CA . MET A 1 74 ? -10.934 -4.779 7.098 1.00 92.31 74 MET A CA 1
ATOM 587 C C . MET A 1 74 ? -12.439 -4.965 6.887 1.00 92.31 74 MET A C 1
ATOM 589 O O . MET A 1 74 ? -13.194 -5.049 7.855 1.00 92.31 74 MET A O 1
ATOM 593 N N . ARG A 1 75 ? -12.896 -5.010 5.632 1.00 93.12 75 ARG A N 1
ATOM 594 C CA . ARG A 1 75 ? -14.305 -5.211 5.288 1.00 93.12 75 ARG A CA 1
ATOM 595 C C . ARG A 1 75 ? -14.769 -6.622 5.637 1.00 93.12 75 ARG A C 1
ATOM 597 O O . ARG A 1 75 ? -15.889 -6.756 6.128 1.00 93.12 75 ARG A O 1
ATOM 604 N N . THR A 1 76 ? -13.934 -7.628 5.384 1.00 90.25 76 THR A N 1
ATOM 605 C CA . THR A 1 76 ? -14.219 -9.045 5.661 1.00 90.25 76 THR A CA 1
ATOM 606 C C . THR A 1 76 ? -14.307 -9.317 7.163 1.00 90.25 76 THR A C 1
ATOM 608 O O . THR A 1 76 ? -15.236 -9.987 7.608 1.00 90.25 76 THR A O 1
ATOM 611 N N . GLU A 1 77 ? -13.431 -8.698 7.956 1.00 91.19 77 GLU A N 1
ATOM 612 C CA . GLU A 1 77 ? -13.409 -8.862 9.418 1.00 91.19 77 GLU A CA 1
ATOM 613 C C . GLU A 1 77 ? -14.388 -7.933 10.164 1.00 91.19 77 GLU A C 1
ATOM 615 O O . GLU A 1 77 ? -14.704 -8.127 11.344 1.00 91.19 77 GLU A O 1
ATOM 620 N N . SER A 1 78 ? -14.893 -6.889 9.503 1.00 93.94 78 SER A N 1
ATOM 621 C CA . SER A 1 78 ? -15.778 -5.907 10.128 1.00 93.94 78 SER A CA 1
ATOM 622 C C . SER A 1 78 ? -17.176 -6.469 10.397 1.00 93.94 78 SER A C 1
ATOM 624 O O . SER A 1 78 ? -17.905 -6.878 9.496 1.00 93.94 78 SER A O 1
ATOM 626 N N . ARG A 1 79 ? -17.629 -6.333 11.650 1.00 95.12 79 ARG A N 1
ATOM 627 C CA . ARG A 1 79 ? -19.031 -6.558 12.056 1.00 95.12 79 ARG A CA 1
ATOM 628 C C . ARG A 1 79 ? -19.909 -5.306 11.946 1.00 95.12 79 ARG A C 1
ATOM 630 O O . ARG A 1 79 ? -21.093 -5.353 12.271 1.00 95.12 79 ARG A O 1
ATOM 637 N N . ASN A 1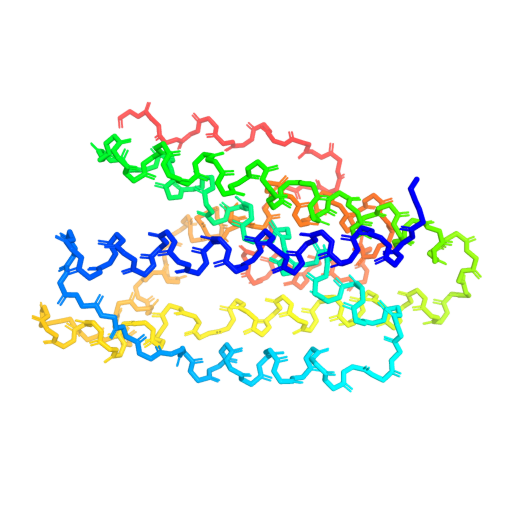 80 ? -19.341 -4.165 11.550 1.00 95.81 80 ASN A N 1
ATOM 638 C CA . ASN A 1 80 ? -20.057 -2.898 11.455 1.00 95.81 80 ASN A CA 1
ATOM 639 C C . ASN A 1 80 ? -20.531 -2.660 10.008 1.00 95.81 80 ASN A C 1
ATOM 641 O O . ASN A 1 80 ? -19.699 -2.371 9.147 1.00 95.81 80 ASN A O 1
ATOM 645 N N . PRO A 1 81 ? -21.849 -2.694 9.729 1.00 96.12 81 PRO A N 1
ATOM 646 C CA . PRO A 1 81 ? -22.359 -2.585 8.362 1.00 96.12 81 PRO A CA 1
ATOM 647 C C . PRO A 1 81 ? -22.073 -1.226 7.709 1.00 96.12 81 PRO A C 1
ATOM 649 O O . PRO A 1 81 ? -21.897 -1.159 6.496 1.00 96.12 81 PRO A O 1
ATOM 652 N N . LEU A 1 82 ? -21.985 -0.142 8.493 1.00 96.06 82 LEU A N 1
ATOM 653 C CA . LEU A 1 82 ? -21.632 1.180 7.968 1.00 96.06 82 LEU A CA 1
ATOM 654 C C . LEU A 1 82 ? -20.167 1.225 7.524 1.00 96.06 82 LEU A C 1
ATOM 656 O O . LEU A 1 82 ? -19.876 1.768 6.462 1.00 96.06 82 LEU A O 1
ATOM 660 N N . LEU A 1 83 ? -19.260 0.657 8.326 1.00 96.19 83 LEU A N 1
ATOM 661 C CA . LEU A 1 83 ? -17.843 0.568 7.969 1.00 96.19 83 LEU A CA 1
ATOM 662 C C . LEU A 1 83 ? -17.665 -0.296 6.718 1.00 96.19 83 LEU A C 1
ATOM 664 O O . LEU A 1 83 ? -17.006 0.133 5.778 1.00 96.19 83 LEU A O 1
ATOM 668 N N . SER A 1 84 ? -18.311 -1.463 6.673 1.00 96.94 84 SER A N 1
ATOM 669 C CA . SER A 1 84 ? -18.193 -2.383 5.541 1.00 96.94 84 SER A CA 1
ATOM 670 C C . SER A 1 84 ? -18.713 -1.771 4.234 1.00 96.94 84 SER A C 1
ATOM 672 O O . SER A 1 84 ? -18.042 -1.877 3.210 1.00 96.94 84 SER A O 1
ATOM 674 N N . GLU A 1 85 ? -19.857 -1.075 4.248 1.00 97.12 85 GLU A N 1
ATOM 675 C CA . GLU A 1 85 ? -20.382 -0.397 3.050 1.00 97.12 85 GLU A CA 1
ATOM 676 C C . GLU A 1 85 ? -19.541 0.823 2.642 1.00 97.12 85 GLU A C 1
ATOM 678 O O . GLU A 1 85 ? -19.376 1.080 1.448 1.00 97.12 85 GLU A O 1
ATOM 683 N N . MET A 1 86 ? -18.989 1.569 3.606 1.00 97.38 86 MET A N 1
ATOM 684 C CA . MET A 1 86 ? -18.064 2.669 3.319 1.00 97.38 86 MET A CA 1
ATOM 685 C C . MET A 1 86 ? -16.802 2.147 2.627 1.00 97.38 86 MET A C 1
ATOM 687 O O . MET A 1 86 ? -16.461 2.637 1.552 1.00 97.38 86 MET A O 1
ATOM 691 N N . LEU A 1 87 ? -16.151 1.131 3.206 1.00 96.62 87 LEU A N 1
ATOM 692 C CA . LEU A 1 87 ? -14.947 0.522 2.640 1.00 96.62 87 LEU A CA 1
ATOM 693 C C . LEU A 1 87 ? -15.218 -0.066 1.258 1.00 96.62 87 LEU A C 1
ATOM 695 O O . LEU A 1 87 ? -14.456 0.207 0.345 1.00 96.62 87 LEU A O 1
ATOM 699 N N . ARG A 1 88 ? -16.350 -0.754 1.052 1.00 95.94 88 ARG A N 1
ATOM 700 C CA . ARG A 1 88 ? -16.728 -1.297 -0.265 1.00 95.94 88 ARG A CA 1
ATOM 701 C C . ARG A 1 88 ? -16.783 -0.223 -1.362 1.00 95.94 88 ARG A C 1
ATOM 703 O O . ARG A 1 88 ? -16.483 -0.505 -2.520 1.00 95.94 88 ARG A O 1
ATOM 710 N N . ARG A 1 89 ? -17.219 0.999 -1.032 1.00 96.88 89 ARG A N 1
ATOM 711 C CA . ARG A 1 89 ? -17.293 2.113 -1.996 1.00 96.88 89 ARG A CA 1
ATOM 712 C C . ARG A 1 89 ? -15.923 2.706 -2.296 1.00 96.88 89 ARG A C 1
ATOM 714 O O . ARG A 1 89 ? -15.647 2.951 -3.462 1.00 96.88 89 ARG A O 1
ATOM 721 N N . VAL A 1 90 ? -15.093 2.891 -1.271 1.00 96.94 90 VAL A N 1
ATOM 722 C CA . VAL A 1 90 ? -13.710 3.367 -1.437 1.00 96.94 90 VAL A CA 1
ATOM 723 C C . VAL A 1 90 ? -12.894 2.336 -2.222 1.00 96.94 90 VAL A C 1
ATOM 725 O O . VAL A 1 90 ? -12.295 2.665 -3.234 1.00 96.94 90 VAL A O 1
ATOM 728 N N . GLU A 1 91 ? -12.990 1.056 -1.865 1.00 94.44 91 GLU A N 1
ATOM 729 C CA . GLU A 1 91 ? -12.336 -0.063 -2.558 1.00 94.44 91 GLU A CA 1
ATOM 730 C C . GLU A 1 91 ? -12.692 -0.118 -4.059 1.00 94.44 91 GLU A C 1
ATOM 732 O O . GLU A 1 91 ? -11.862 -0.499 -4.884 1.00 94.44 91 GLU A O 1
ATOM 737 N N . GLN A 1 92 ? -13.905 0.298 -4.450 1.00 93.44 92 GLN A N 1
ATOM 738 C CA . GLN A 1 92 ? -14.315 0.379 -5.857 1.00 93.44 92 GLN A CA 1
ATOM 739 C C . GLN A 1 92 ? -13.611 1.510 -6.629 1.00 93.44 92 GLN A C 1
ATOM 741 O O . GLN A 1 92 ? -13.392 1.377 -7.840 1.00 93.44 92 GLN A O 1
ATOM 746 N N . ASP A 1 93 ? -13.319 2.627 -5.963 1.00 96.06 93 ASP A N 1
ATOM 747 C CA . ASP A 1 93 ? -12.494 3.713 -6.495 1.00 96.06 93 ASP A CA 1
ATOM 748 C C . ASP A 1 93 ? -11.025 3.223 -6.573 1.00 96.06 93 ASP A C 1
ATOM 750 O O . ASP A 1 93 ? -10.458 3.174 -7.668 1.00 96.06 93 ASP A O 1
ATOM 754 N N . GLU A 1 94 ? -10.472 2.664 -5.488 1.00 95.25 94 GLU A N 1
ATOM 755 C CA . GLU A 1 94 ? -9.073 2.195 -5.449 1.00 95.25 94 GLU A CA 1
ATOM 756 C C . GLU A 1 94 ? -8.756 1.046 -6.400 1.00 95.25 94 GLU A C 1
ATOM 758 O O . GLU A 1 94 ? -7.683 0.990 -7.000 1.00 95.25 94 GLU A O 1
ATOM 763 N N . SER A 1 95 ? -9.700 0.129 -6.611 1.00 92.75 95 SER A N 1
ATOM 764 C CA . SER A 1 95 ? -9.522 -0.950 -7.587 1.00 92.75 95 SER A CA 1
ATOM 765 C C . SER A 1 95 ? -9.310 -0.399 -8.998 1.00 92.75 95 SER A C 1
ATOM 767 O O . SER A 1 95 ? -8.591 -1.000 -9.800 1.00 92.75 95 SER A O 1
ATOM 769 N N . ARG A 1 96 ? -9.910 0.759 -9.318 1.00 94.56 96 ARG A N 1
ATOM 770 C CA . ARG A 1 96 ? -9.640 1.454 -10.580 1.00 94.56 96 ARG A CA 1
ATOM 771 C C . ARG A 1 96 ? -8.258 2.094 -10.554 1.00 94.56 96 ARG A C 1
ATOM 773 O O . ARG A 1 96 ? -7.558 1.934 -11.553 1.00 94.56 96 ARG A O 1
ATOM 780 N N . HIS A 1 97 ? -7.875 2.765 -9.463 1.00 95.69 97 HIS A N 1
ATOM 781 C CA . HIS A 1 97 ? -6.559 3.409 -9.312 1.00 95.69 97 HIS A CA 1
ATOM 782 C C . HIS A 1 97 ? -5.425 2.391 -9.488 1.00 95.69 97 HIS A C 1
ATOM 784 O O . HIS A 1 97 ? -4.572 2.536 -10.369 1.00 95.69 97 HIS A O 1
ATOM 790 N N . ALA A 1 98 ? -5.515 1.265 -8.778 1.00 93.81 98 ALA A N 1
ATOM 791 C CA . ALA A 1 98 ? -4.586 0.148 -8.904 1.00 93.81 98 ALA A CA 1
ATOM 792 C C . ALA A 1 98 ? -4.551 -0.418 -10.336 1.00 93.81 98 ALA A C 1
ATOM 794 O O . ALA A 1 98 ? -3.478 -0.663 -10.896 1.00 93.81 98 ALA A O 1
ATOM 795 N N . ALA A 1 99 ? -5.713 -0.596 -10.979 1.00 93.50 99 ALA A N 1
ATOM 796 C CA . ALA A 1 99 ? -5.773 -1.071 -12.362 1.00 93.50 99 ALA A CA 1
ATOM 797 C C . ALA A 1 99 ? -5.110 -0.093 -13.347 1.00 93.50 99 ALA A C 1
ATOM 799 O O . ALA A 1 99 ? -4.431 -0.529 -14.282 1.00 93.50 99 ALA A O 1
ATOM 800 N N . PHE A 1 100 ? -5.268 1.216 -13.142 1.00 94.62 100 PHE A N 1
ATOM 801 C CA . PHE A 1 100 ? -4.573 2.231 -13.927 1.00 94.62 100 PHE A CA 1
ATOM 802 C C . PHE A 1 100 ? -3.054 2.139 -13.756 1.00 94.62 100 PHE A C 1
ATOM 804 O O . PHE A 1 100 ? -2.340 2.131 -14.764 1.00 94.62 100 PHE A O 1
ATOM 811 N N . GLY A 1 101 ? -2.566 1.990 -12.521 1.00 95.00 101 GLY A N 1
ATOM 812 C CA . GLY A 1 101 ? -1.147 1.763 -12.236 1.00 95.00 101 GLY A CA 1
ATOM 813 C C . GLY A 1 101 ? -0.594 0.561 -13.002 1.00 95.00 101 GLY A C 1
ATOM 814 O O . GLY A 1 101 ? 0.361 0.692 -13.770 1.00 95.00 101 GLY A O 1
ATOM 815 N N . VAL A 1 102 ? -1.268 -0.589 -12.906 1.00 95.75 102 VAL A N 1
ATOM 816 C CA . VAL A 1 102 ? -0.866 -1.828 -13.595 1.00 95.75 102 VAL A CA 1
ATOM 817 C C . VAL A 1 102 ? -0.873 -1.673 -15.117 1.00 95.75 102 VAL A C 1
ATOM 819 O O . VAL A 1 102 ? 0.064 -2.108 -15.790 1.00 95.75 102 VAL A O 1
ATOM 822 N N . LEU A 1 103 ? -1.910 -1.058 -15.695 1.00 95.31 103 LEU A N 1
ATOM 823 C CA . LEU A 1 103 ? -2.001 -0.863 -17.146 1.00 95.31 103 LEU A CA 1
ATOM 824 C C . LEU A 1 103 ? -0.921 0.087 -17.674 1.00 95.31 103 LEU A C 1
ATOM 826 O O . LEU A 1 103 ? -0.401 -0.144 -18.771 1.00 95.31 103 LEU A O 1
ATOM 830 N N . SER A 1 104 ? -0.582 1.118 -16.900 1.00 95.06 104 SER A N 1
ATOM 831 C CA . SER A 1 104 ? 0.502 2.054 -17.202 1.00 95.06 104 SER A CA 1
ATOM 832 C C . SER A 1 104 ? 1.857 1.353 -17.116 1.00 95.06 104 SER A C 1
ATOM 834 O O . SER A 1 104 ? 2.617 1.362 -18.088 1.00 95.06 104 SER A O 1
ATOM 836 N N . MET A 1 105 ? 2.115 0.625 -16.025 1.00 97.31 105 MET A N 1
ATOM 837 C CA . MET A 1 105 ? 3.355 -0.135 -15.851 1.00 97.31 105 MET A CA 1
ATOM 838 C C . MET A 1 105 ? 3.534 -1.222 -16.906 1.00 97.31 105 MET A C 1
ATOM 840 O O . MET A 1 105 ? 4.645 -1.416 -17.387 1.00 97.31 105 MET A O 1
ATOM 844 N N . ARG A 1 106 ? 2.456 -1.867 -17.367 1.00 97.06 106 ARG A N 1
ATOM 845 C CA . ARG A 1 106 ? 2.528 -2.855 -18.456 1.00 97.06 106 ARG A CA 1
ATOM 846 C C . ARG A 1 106 ? 3.123 -2.271 -19.743 1.00 97.06 106 ARG A C 1
ATOM 848 O O . ARG A 1 106 ? 3.766 -2.992 -20.501 1.00 97.06 106 ARG A O 1
ATOM 855 N N . ARG A 1 107 ? 2.889 -0.984 -20.026 1.00 95.31 107 ARG A N 1
ATOM 856 C CA . ARG A 1 107 ? 3.484 -0.306 -21.192 1.00 95.31 107 ARG A CA 1
ATOM 857 C C . ARG A 1 107 ? 4.973 -0.062 -20.977 1.00 95.31 107 ARG A C 1
ATOM 859 O O . ARG A 1 107 ? 5.735 -0.306 -21.904 1.00 95.31 107 ARG A O 1
ATOM 866 N N . VAL A 1 108 ? 5.348 0.359 -19.767 1.00 96.12 108 VAL A N 1
ATOM 867 C CA . VAL A 1 108 ? 6.737 0.612 -19.357 1.00 96.12 108 VAL A CA 1
ATOM 868 C C . VAL A 1 108 ? 7.568 -0.666 -19.450 1.00 96.12 108 VAL A C 1
ATOM 870 O O . VAL A 1 108 ? 8.539 -0.702 -20.195 1.00 96.12 108 VAL A O 1
ATOM 873 N N . VAL A 1 109 ? 7.149 -1.746 -18.781 1.00 97.38 109 VAL A N 1
ATOM 874 C CA . VAL A 1 109 ? 7.927 -3.000 -18.727 1.00 97.38 109 VAL A CA 1
ATOM 875 C C . VAL A 1 109 ? 8.081 -3.675 -20.093 1.00 97.38 109 VAL A C 1
ATOM 877 O O . VAL A 1 109 ? 9.020 -4.429 -20.300 1.00 97.38 109 VAL A O 1
ATOM 880 N N . ARG A 1 110 ? 7.184 -3.401 -21.054 1.00 96.88 110 ARG A N 1
ATOM 881 C CA . ARG A 1 110 ? 7.256 -3.974 -22.410 1.00 96.88 110 ARG A CA 1
ATOM 882 C C . ARG A 1 110 ? 8.422 -3.418 -23.230 1.00 96.88 110 ARG A C 1
ATOM 884 O O . ARG A 1 110 ? 8.854 -4.073 -24.172 1.00 96.88 110 ARG A O 1
ATOM 891 N N . THR A 1 111 ? 8.858 -2.199 -22.935 1.00 96.31 111 THR A N 1
ATOM 892 C CA . THR A 1 111 ? 9.916 -1.503 -23.681 1.00 96.31 111 THR A CA 1
ATOM 893 C C . THR A 1 111 ? 11.139 -1.208 -22.823 1.00 96.31 111 THR A C 1
ATOM 895 O O . THR A 1 111 ? 12.019 -0.498 -23.289 1.00 96.31 111 THR A O 1
ATOM 898 N N . ALA A 1 112 ? 11.156 -1.681 -21.577 1.00 97.06 112 ALA A N 1
ATOM 899 C CA . ALA A 1 112 ? 12.249 -1.463 -20.646 1.00 97.06 112 ALA A CA 1
ATOM 900 C C . ALA A 1 112 ? 13.413 -2.411 -20.947 1.00 97.06 112 ALA A C 1
ATOM 902 O O . ALA A 1 112 ? 13.202 -3.588 -21.261 1.00 97.06 112 ALA A O 1
ATOM 903 N N . GLU A 1 113 ? 14.630 -1.900 -20.805 1.00 97.19 113 GLU A N 1
ATOM 904 C CA . GLU A 1 113 ? 15.838 -2.714 -20.859 1.00 97.19 113 GLU A CA 1
ATOM 905 C C . GLU A 1 113 ? 15.957 -3.591 -19.604 1.00 97.19 113 GLU A C 1
ATOM 907 O O . GLU A 1 113 ? 15.294 -3.383 -18.580 1.00 97.19 113 GLU A O 1
ATOM 912 N N . LYS A 1 114 ? 16.823 -4.604 -19.665 1.00 96.56 114 LYS A N 1
ATOM 913 C CA . LYS A 1 114 ? 16.982 -5.575 -18.575 1.00 96.56 114 LYS A CA 1
ATOM 914 C C . LYS A 1 114 ? 17.394 -4.908 -17.259 1.00 96.56 114 LYS A C 1
ATOM 916 O O . LYS A 1 114 ? 16.914 -5.299 -16.196 1.00 96.56 114 LYS A O 1
ATOM 921 N N . GLU A 1 115 ? 18.274 -3.920 -17.335 1.00 96.75 115 GLU A N 1
ATOM 922 C CA . GLU A 1 115 ? 18.765 -3.159 -16.190 1.00 96.75 115 GLU A CA 1
ATOM 923 C C . GLU A 1 115 ? 17.638 -2.328 -15.558 1.00 96.75 115 GLU A C 1
ATOM 925 O O . GLU A 1 115 ? 17.475 -2.345 -14.341 1.00 96.75 115 GLU A O 1
ATOM 930 N N . GLU A 1 116 ? 16.785 -1.696 -16.369 1.00 96.50 116 GLU A N 1
ATOM 931 C CA . GLU A 1 116 ? 15.632 -0.924 -15.884 1.00 96.50 116 GLU A CA 1
ATOM 932 C C . GLU A 1 116 ? 14.587 -1.819 -15.204 1.00 96.50 116 GLU A C 1
ATOM 934 O O . GLU A 1 116 ? 14.017 -1.450 -14.175 1.00 96.50 116 GLU A O 1
ATOM 939 N N . LEU A 1 117 ? 14.341 -3.017 -15.749 1.00 97.50 117 LEU A N 1
ATOM 940 C CA . LEU A 1 117 ? 13.477 -4.019 -15.116 1.00 97.50 117 LEU A CA 1
ATOM 941 C C . LEU A 1 117 ? 14.029 -4.452 -13.756 1.00 97.50 117 LEU A C 1
ATOM 943 O O . LEU A 1 117 ? 13.269 -4.551 -12.793 1.00 97.50 117 LEU A O 1
ATOM 947 N N . ALA A 1 118 ? 15.343 -4.673 -13.670 1.00 97.75 118 ALA A N 1
ATOM 948 C CA . ALA A 1 118 ? 15.994 -5.052 -12.425 1.00 97.75 118 ALA A CA 1
ATOM 949 C C . ALA A 1 118 ? 15.895 -3.943 -11.367 1.00 97.75 118 ALA A C 1
ATOM 951 O O . ALA A 1 118 ? 15.552 -4.237 -10.223 1.00 97.75 118 ALA A O 1
ATOM 952 N N . GLU A 1 119 ? 16.114 -2.684 -11.757 1.00 97.12 119 GLU A N 1
ATOM 953 C CA . GLU A 1 119 ? 15.943 -1.526 -10.874 1.00 97.12 119 GLU A CA 1
ATOM 954 C C . GLU A 1 119 ? 14.495 -1.356 -10.400 1.00 97.12 119 GLU A C 1
ATOM 956 O O . GLU A 1 119 ? 14.259 -1.012 -9.242 1.00 97.12 119 GLU A O 1
ATOM 961 N N . MET A 1 120 ? 13.512 -1.582 -11.277 1.00 97.62 120 MET A N 1
ATOM 962 C CA . MET A 1 120 ? 12.095 -1.518 -10.911 1.00 97.62 120 MET A CA 1
ATOM 963 C C . MET A 1 120 ? 11.693 -2.649 -9.960 1.00 97.62 120 MET A C 1
ATOM 965 O O . MET A 1 120 ? 10.926 -2.404 -9.031 1.00 97.62 120 MET A O 1
ATOM 969 N N . GLU A 1 121 ? 12.208 -3.861 -10.168 1.00 98.12 121 GLU A N 1
ATOM 970 C CA . GLU A 1 121 ? 12.022 -4.991 -9.251 1.00 98.12 121 GLU A CA 1
ATOM 971 C C . GLU A 1 121 ? 12.604 -4.672 -7.861 1.00 98.12 121 GLU A C 1
ATOM 973 O O . GLU A 1 121 ? 11.906 -4.808 -6.855 1.00 98.12 121 GLU A O 1
ATOM 978 N N . ASP A 1 122 ? 13.834 -4.154 -7.800 1.00 97.69 122 ASP A N 1
ATOM 979 C CA . ASP A 1 122 ? 14.489 -3.795 -6.534 1.00 97.69 122 ASP A CA 1
ATOM 980 C C . ASP A 1 122 ? 13.769 -2.625 -5.839 1.00 97.69 122 ASP A C 1
ATOM 982 O O . ASP A 1 122 ? 13.577 -2.625 -4.620 1.00 97.69 122 ASP A O 1
ATOM 986 N N . TRP A 1 123 ? 13.302 -1.639 -6.614 1.00 96.19 123 TRP A N 1
ATOM 987 C CA . TRP A 1 123 ? 12.477 -0.539 -6.115 1.00 96.19 123 TRP A CA 1
ATOM 988 C C . TRP A 1 123 ? 11.154 -1.037 -5.528 1.00 96.19 123 TRP A C 1
ATOM 990 O O . TRP A 1 123 ? 10.770 -0.615 -4.435 1.00 96.19 123 TRP A O 1
ATOM 1000 N N . ALA A 1 124 ? 10.462 -1.944 -6.223 1.00 96.94 124 ALA A N 1
ATOM 1001 C CA . ALA A 1 124 ? 9.199 -2.497 -5.750 1.00 96.94 124 ALA A CA 1
ATOM 1002 C C . ALA A 1 124 ? 9.370 -3.289 -4.452 1.00 96.94 124 ALA A C 1
ATOM 1004 O O . ALA A 1 124 ? 8.558 -3.144 -3.533 1.00 96.94 124 ALA A O 1
ATOM 1005 N N . PHE A 1 125 ? 10.442 -4.078 -4.351 1.00 97.12 125 PHE A N 1
ATOM 1006 C CA . PHE A 1 125 ? 10.793 -4.761 -3.113 1.00 97.12 125 PHE A CA 1
ATOM 1007 C C . PHE A 1 125 ? 11.066 -3.766 -1.983 1.00 97.12 125 PHE A C 1
ATOM 1009 O O . PHE A 1 125 ? 10.435 -3.870 -0.936 1.00 97.12 125 PHE A O 1
ATOM 1016 N N . GLY A 1 126 ? 11.915 -2.759 -2.206 1.00 94.94 126 GLY A N 1
ATOM 1017 C CA . GLY A 1 126 ? 12.281 -1.790 -1.169 1.00 94.94 126 GLY A CA 1
ATOM 1018 C C . GLY A 1 126 ? 11.097 -0.982 -0.622 1.00 94.94 126 GLY A C 1
ATOM 1019 O O . GLY A 1 126 ? 11.052 -0.689 0.572 1.00 94.94 126 GLY A O 1
ATOM 1020 N N . ILE A 1 127 ? 10.112 -0.644 -1.463 1.00 93.25 127 ILE A N 1
ATOM 1021 C CA . ILE A 1 127 ? 8.880 0.018 -1.005 1.00 93.25 127 ILE A CA 1
ATOM 1022 C C . ILE A 1 127 ? 8.045 -0.919 -0.123 1.00 93.25 127 ILE A C 1
ATOM 1024 O O . ILE A 1 127 ? 7.600 -0.511 0.950 1.00 93.25 127 ILE A O 1
ATOM 1028 N N . LEU A 1 128 ? 7.836 -2.169 -0.547 1.00 93.75 128 LEU A N 1
ATOM 1029 C CA . LEU A 1 128 ? 7.009 -3.123 0.197 1.00 93.75 128 LEU A CA 1
ATOM 1030 C C . LEU A 1 128 ? 7.681 -3.613 1.482 1.00 93.75 128 LEU A C 1
ATOM 1032 O O . LEU A 1 128 ? 7.005 -3.740 2.498 1.00 93.75 128 LEU A O 1
ATOM 1036 N N . GLU A 1 129 ? 8.998 -3.824 1.465 1.00 93.44 129 GLU A N 1
ATOM 1037 C CA . GLU A 1 129 ? 9.789 -4.130 2.658 1.00 93.44 129 GLU A CA 1
ATOM 1038 C C . GLU A 1 129 ? 9.631 -3.026 3.702 1.00 93.44 129 GLU A C 1
ATOM 1040 O O . GLU A 1 129 ? 9.362 -3.313 4.866 1.00 93.44 129 GLU A O 1
ATOM 1045 N N . ALA A 1 130 ? 9.742 -1.764 3.288 1.00 89.81 130 ALA A N 1
ATOM 1046 C CA . ALA A 1 130 ? 9.627 -0.656 4.217 1.00 89.81 130 ALA A CA 1
ATOM 1047 C C . ALA A 1 130 ? 8.194 -0.453 4.736 1.00 89.81 130 ALA A C 1
ATOM 1049 O O . ALA A 1 130 ? 8.030 -0.066 5.887 1.00 89.81 130 ALA A O 1
ATOM 1050 N N . LEU A 1 131 ? 7.166 -0.740 3.925 1.00 87.25 131 LEU A N 1
ATOM 1051 C CA . LEU A 1 131 ? 5.771 -0.763 4.389 1.00 87.25 131 LEU A CA 1
ATOM 1052 C C . LEU A 1 131 ? 5.522 -1.897 5.389 1.00 87.25 131 LEU A C 1
ATOM 1054 O O . LEU A 1 131 ? 4.826 -1.706 6.378 1.00 87.25 131 LEU A O 1
ATOM 1058 N N . ASN A 1 132 ? 6.099 -3.073 5.139 1.00 88.00 132 ASN A N 1
ATOM 1059 C CA . ASN A 1 132 ? 6.010 -4.220 6.038 1.00 88.00 132 ASN A CA 1
ATOM 1060 C C . ASN A 1 132 ? 6.743 -3.959 7.365 1.00 88.00 132 ASN A C 1
ATOM 1062 O O . ASN A 1 132 ? 6.308 -4.395 8.433 1.00 88.00 132 ASN A O 1
ATOM 1066 N N . ALA A 1 133 ? 7.867 -3.245 7.306 1.00 83.06 133 ALA A N 1
ATOM 1067 C CA . ALA A 1 133 ? 8.667 -2.907 8.469 1.00 83.06 133 ALA A CA 1
ATOM 1068 C C . ALA A 1 133 ? 7.927 -1.928 9.394 1.00 83.06 133 ALA A C 1
ATOM 1070 O O . ALA A 1 133 ? 7.429 -0.889 8.975 1.00 83.06 133 ALA A O 1
ATOM 1071 N N . ASN A 1 134 ? 7.908 -2.239 10.690 1.00 74.50 134 ASN A N 1
ATOM 1072 C CA . ASN A 1 134 ? 7.439 -1.369 11.777 1.00 74.50 134 ASN A CA 1
ATOM 1073 C C . ASN A 1 134 ? 5.960 -0.947 11.760 1.00 74.50 134 ASN A C 1
ATOM 1075 O O . ASN A 1 134 ? 5.507 -0.400 12.763 1.00 74.50 134 ASN A O 1
ATOM 1079 N N . GLN A 1 135 ? 5.169 -1.255 10.723 1.00 73.69 135 GLN A N 1
ATOM 1080 C CA . GLN A 1 135 ? 3.760 -0.841 10.652 1.00 73.69 135 GLN A CA 1
ATOM 1081 C C . GLN A 1 135 ? 2.960 -1.271 11.894 1.00 73.69 135 GLN A C 1
ATOM 1083 O O . GLN A 1 135 ? 2.199 -0.478 12.453 1.00 73.69 135 GLN A O 1
ATOM 1088 N N . GLN A 1 136 ? 3.157 -2.511 12.352 1.00 78.81 136 GLN A N 1
ATOM 1089 C CA . GLN A 1 136 ? 2.486 -3.027 13.549 1.00 78.81 136 GLN A CA 1
ATOM 1090 C C . GLN A 1 136 ? 3.019 -2.375 14.829 1.00 78.81 136 GLN A C 1
ATOM 1092 O O . GLN A 1 136 ? 2.236 -1.998 15.700 1.00 78.81 136 GLN A O 1
ATOM 1097 N N . LEU A 1 137 ? 4.341 -2.207 14.932 1.00 84.62 137 LEU A N 1
ATOM 1098 C CA . LEU A 1 137 ? 4.989 -1.666 16.125 1.00 84.62 137 LEU A CA 1
ATOM 1099 C C . LEU A 1 137 ? 4.593 -0.210 16.362 1.00 84.62 137 LEU A C 1
ATOM 1101 O O . LEU A 1 137 ? 4.134 0.124 17.448 1.00 84.62 137 LEU A O 1
ATOM 1105 N N . ASP A 1 138 ? 4.690 0.636 15.342 1.00 86.00 138 ASP A N 1
ATOM 1106 C CA . ASP A 1 138 ? 4.354 2.056 15.435 1.00 86.00 138 ASP A CA 1
ATOM 1107 C C . ASP A 1 138 ? 2.881 2.271 15.831 1.00 86.00 138 ASP A C 1
ATOM 1109 O O . ASP A 1 138 ? 2.557 3.138 16.646 1.00 86.00 138 ASP A O 1
ATOM 1113 N N . MET A 1 139 ? 1.965 1.463 15.279 1.00 87.94 139 MET A N 1
ATOM 1114 C CA . MET A 1 139 ? 0.554 1.489 15.675 1.00 87.94 139 MET A CA 1
ATOM 1115 C C . MET A 1 139 ? 0.397 1.102 17.152 1.00 87.94 139 MET A C 1
ATOM 1117 O O . MET A 1 139 ? -0.323 1.768 17.905 1.00 87.94 139 MET A O 1
ATOM 1121 N N . LEU A 1 140 ? 1.064 0.028 17.579 1.00 90.62 140 LEU A N 1
ATOM 1122 C CA . LEU A 1 140 ? 1.002 -0.459 18.953 1.00 90.62 140 LEU A CA 1
ATOM 1123 C C . LEU A 1 140 ? 1.669 0.503 19.940 1.00 90.62 140 LEU A C 1
ATOM 1125 O O . LEU A 1 140 ? 1.167 0.638 21.048 1.00 90.62 140 LEU A O 1
ATOM 1129 N N . GLN A 1 141 ? 2.702 1.251 19.559 1.00 91.25 141 GLN A N 1
ATOM 1130 C CA . GLN A 1 141 ? 3.284 2.297 20.408 1.00 91.25 141 GLN A CA 1
ATOM 1131 C C . GLN A 1 141 ? 2.275 3.408 20.737 1.00 91.25 141 GLN A C 1
ATOM 1133 O O . GLN A 1 141 ? 2.300 3.968 21.832 1.00 91.25 141 GLN A O 1
ATOM 1138 N N . ILE A 1 142 ? 1.339 3.692 19.825 1.00 88.56 142 ILE A N 1
ATOM 1139 C CA . ILE A 1 142 ? 0.271 4.681 20.038 1.00 88.56 142 ILE A CA 1
ATOM 1140 C C . ILE A 1 142 ? -0.900 4.089 20.839 1.00 88.56 142 ILE A C 1
ATOM 1142 O O . ILE A 1 142 ? -1.473 4.761 21.705 1.00 88.56 142 ILE A O 1
ATOM 1146 N N . LEU A 1 143 ? -1.309 2.857 20.520 1.00 89.12 143 LEU A N 1
ATOM 1147 C CA . LEU A 1 143 ? -2.540 2.255 21.048 1.00 89.12 143 LEU A CA 1
ATOM 1148 C C . LEU A 1 143 ? -2.310 1.350 22.259 1.00 89.12 143 LEU A C 1
ATOM 1150 O O . LEU A 1 143 ? -3.103 1.382 23.196 1.00 89.12 143 LEU A O 1
ATOM 1154 N N . GLY A 1 144 ? -1.239 0.565 22.255 1.00 92.62 144 GLY A N 1
ATOM 1155 C CA . GLY A 1 144 ? -0.916 -0.457 23.250 1.00 92.62 144 GLY A CA 1
ATOM 1156 C C . GLY A 1 144 ? -0.958 0.049 24.692 1.00 92.62 144 GLY A C 1
ATOM 1157 O O . GLY A 1 144 ? -1.715 -0.519 25.487 1.00 92.62 144 GLY A O 1
ATOM 1158 N N . PRO A 1 145 ? -0.291 1.173 25.030 1.00 93.69 145 PRO A N 1
ATOM 1159 C CA . PRO A 1 145 ? -0.319 1.721 26.385 1.00 93.69 145 PRO A CA 1
ATOM 1160 C C . PRO A 1 145 ? -1.728 2.035 26.908 1.00 93.69 145 PRO A C 1
ATOM 1162 O O . PRO A 1 145 ? -1.981 1.897 28.103 1.00 93.69 145 PRO A O 1
ATOM 1165 N N . LYS A 1 146 ? -2.681 2.394 26.031 1.00 91.12 146 LYS A N 1
ATOM 1166 C CA . LYS A 1 146 ? -4.081 2.660 26.424 1.00 91.12 146 LYS A CA 1
ATOM 1167 C C . LYS A 1 146 ? -4.805 1.412 26.928 1.00 91.12 146 LYS A C 1
ATOM 1169 O O . LYS A 1 146 ? -5.795 1.537 27.643 1.00 91.12 146 LYS A O 1
ATOM 1174 N N . TYR A 1 147 ? -4.315 0.235 26.552 1.00 93.62 147 TYR A N 1
ATOM 1175 C CA . TYR A 1 147 ? -4.882 -1.065 26.899 1.00 93.62 147 TYR A CA 1
ATOM 1176 C C . TYR A 1 147 ? -3.955 -1.889 27.805 1.00 93.62 147 TYR A C 1
ATOM 1178 O O . TYR A 1 147 ? -4.224 -3.064 28.035 1.00 93.62 147 TYR A O 1
ATOM 1186 N N . GLY A 1 148 ? -2.871 -1.292 28.320 1.00 95.69 148 GLY A N 1
ATOM 1187 C CA . GLY A 1 148 ? -1.885 -1.996 29.145 1.00 95.69 148 GLY A CA 1
ATOM 1188 C C . GLY A 1 148 ? -1.072 -3.042 28.377 1.00 95.69 148 GLY A C 1
ATOM 1189 O O . GLY A 1 148 ? -0.598 -4.003 28.977 1.00 95.69 148 GLY A O 1
ATOM 1190 N N . LEU A 1 149 ? -0.939 -2.879 27.058 1.00 95.94 149 LEU A N 1
ATOM 1191 C CA . LEU A 1 149 ? -0.150 -3.755 26.198 1.00 95.94 149 LEU A CA 1
ATOM 1192 C C . LEU A 1 149 ? 1.238 -3.154 25.973 1.00 95.94 149 LEU A C 1
ATOM 1194 O O . LEU A 1 149 ? 1.350 -1.987 25.597 1.00 95.94 149 LEU A O 1
ATOM 1198 N N . ASP A 1 150 ? 2.270 -3.974 26.161 1.00 95.62 150 ASP A N 1
ATOM 1199 C CA . ASP A 1 150 ? 3.642 -3.659 25.767 1.00 95.62 150 ASP A CA 1
ATOM 1200 C C . ASP A 1 150 ? 3.804 -3.892 24.250 1.00 95.62 150 ASP A C 1
ATOM 1202 O O . ASP A 1 150 ? 3.669 -5.038 23.804 1.00 95.62 150 ASP A O 1
ATOM 1206 N N . PRO A 1 151 ? 4.025 -2.839 23.439 1.00 93.31 151 PRO A N 1
ATOM 1207 C CA . PRO A 1 151 ? 4.062 -2.945 21.979 1.00 93.31 151 PRO A CA 1
ATOM 1208 C C . PRO A 1 151 ? 5.079 -3.973 21.482 1.00 93.31 151 PRO A C 1
ATOM 1210 O O . PRO A 1 151 ? 4.768 -4.801 20.625 1.00 93.31 151 PRO A O 1
ATOM 1213 N N . GLU A 1 152 ? 6.278 -3.949 22.054 1.00 93.44 152 GLU A N 1
ATOM 1214 C CA . GLU A 1 152 ? 7.401 -4.800 21.692 1.00 93.44 152 GLU A CA 1
ATOM 1215 C C . GLU A 1 152 ? 7.087 -6.272 21.979 1.00 93.44 152 GLU A C 1
ATOM 1217 O O . GLU A 1 152 ? 7.282 -7.119 21.105 1.00 93.44 152 GLU A O 1
ATOM 1222 N N . SER A 1 153 ? 6.527 -6.579 23.153 1.00 94.56 153 SER A N 1
ATOM 1223 C CA . SER A 1 153 ? 6.097 -7.937 23.506 1.00 94.56 153 SER A CA 1
ATOM 1224 C C . SER A 1 153 ? 5.000 -8.454 22.574 1.00 94.56 153 SER A C 1
ATOM 1226 O O . SER A 1 153 ? 5.046 -9.611 22.154 1.00 94.56 153 SER A O 1
ATOM 1228 N N . VAL A 1 154 ? 4.021 -7.611 22.215 1.00 92.94 154 VAL A N 1
ATOM 1229 C CA . VAL A 1 154 ? 2.940 -7.997 21.290 1.00 92.94 154 VAL A CA 1
ATOM 1230 C C . VAL A 1 154 ? 3.496 -8.306 19.903 1.00 92.94 154 VAL A C 1
ATOM 1232 O O . VAL A 1 154 ? 3.140 -9.333 19.323 1.00 92.94 154 VAL A O 1
ATOM 1235 N N . VAL A 1 155 ? 4.394 -7.466 19.379 1.00 91.12 155 VAL A N 1
ATOM 1236 C CA . VAL A 1 155 ? 5.029 -7.709 18.076 1.00 91.12 155 VAL A CA 1
ATOM 1237 C C . VAL A 1 155 ? 5.877 -8.978 18.112 1.00 91.12 155 VAL A C 1
ATOM 1239 O O . VAL A 1 155 ? 5.741 -9.805 17.216 1.00 91.12 155 VAL A O 1
ATOM 1242 N N . GLN A 1 156 ? 6.696 -9.177 19.151 1.00 92.38 156 GLN A N 1
ATOM 1243 C CA . GLN A 1 156 ? 7.518 -10.385 19.312 1.00 92.38 156 GLN A CA 1
ATOM 1244 C C . GLN A 1 156 ? 6.673 -11.661 19.360 1.00 92.38 156 GLN A C 1
ATOM 1246 O O . GLN A 1 156 ? 7.012 -12.652 18.714 1.00 92.38 156 GLN A O 1
ATOM 1251 N N . MET A 1 157 ? 5.555 -11.630 20.085 1.00 92.88 157 MET A N 1
ATOM 1252 C CA . MET A 1 157 ? 4.610 -12.742 20.117 1.00 92.88 157 MET A CA 1
ATOM 1253 C C . MET A 1 157 ? 4.002 -12.987 18.732 1.00 92.88 157 MET A C 1
ATOM 1255 O O . MET A 1 157 ? 3.952 -14.132 18.290 1.00 92.88 157 MET A O 1
ATOM 1259 N N . ALA A 1 158 ? 3.567 -11.929 18.039 1.00 89.38 158 ALA A N 1
ATOM 1260 C CA . ALA A 1 158 ? 2.923 -12.044 16.735 1.00 89.38 158 ALA A CA 1
ATOM 1261 C C . ALA A 1 158 ? 3.857 -12.653 15.677 1.00 89.38 158 ALA A C 1
ATOM 1263 O O . ALA A 1 158 ? 3.455 -13.578 14.976 1.00 89.38 158 ALA A O 1
ATOM 1264 N N . VAL A 1 159 ? 5.112 -12.192 15.599 1.00 88.75 159 VAL A N 1
ATOM 1265 C CA . VAL A 1 159 ? 6.099 -12.722 14.637 1.00 88.75 159 VAL A CA 1
ATOM 1266 C C . VAL A 1 159 ? 6.545 -14.151 14.958 1.00 88.75 159 VAL A C 1
ATOM 1268 O O . VAL A 1 159 ? 7.026 -14.852 14.073 1.00 88.75 159 VAL A O 1
ATOM 1271 N N . ALA A 1 160 ? 6.391 -14.593 16.209 1.00 92.00 160 ALA A N 1
ATOM 1272 C CA . ALA A 1 160 ? 6.706 -15.955 16.634 1.00 92.00 160 ALA A CA 1
ATOM 1273 C C . ALA A 1 160 ? 5.565 -16.956 16.370 1.00 92.00 160 ALA A C 1
ATOM 1275 O O . ALA A 1 160 ? 5.755 -18.159 16.569 1.00 92.00 160 ALA A O 1
ATOM 1276 N N . MET A 1 161 ? 4.382 -16.494 15.943 1.00 91.31 161 MET A N 1
ATOM 1277 C CA . MET A 1 161 ? 3.264 -17.388 15.642 1.00 91.31 161 MET A CA 1
ATOM 1278 C C . MET A 1 161 ? 3.593 -18.282 14.435 1.00 91.31 161 MET A C 1
ATOM 1280 O O . MET A 1 161 ? 4.076 -17.774 13.421 1.00 91.31 161 MET A O 1
ATOM 1284 N N . PRO A 1 162 ? 3.279 -19.594 14.478 1.00 91.44 162 PRO A N 1
ATOM 1285 C CA . PRO A 1 162 ? 3.546 -20.503 13.360 1.00 91.44 162 PRO A CA 1
ATOM 1286 C C . PRO A 1 162 ? 2.897 -20.075 12.040 1.00 91.44 162 PRO A C 1
ATOM 1288 O O . PRO A 1 162 ? 3.436 -20.369 10.981 1.00 91.44 162 PRO A O 1
ATOM 1291 N N . ASN A 1 163 ? 1.759 -19.379 12.116 1.00 90.31 163 ASN A N 1
ATOM 1292 C CA . ASN A 1 163 ? 0.980 -18.898 10.978 1.00 90.31 163 ASN A CA 1
ATOM 1293 C C . ASN A 1 163 ? 1.194 -17.400 10.672 1.00 90.31 163 ASN A C 1
ATOM 1295 O O . ASN A 1 163 ? 0.349 -16.764 10.034 1.00 90.31 163 ASN A O 1
ATOM 1299 N N . PHE A 1 164 ? 2.274 -16.794 11.186 1.00 89.19 164 PHE A N 1
ATOM 1300 C CA . PHE A 1 164 ? 2.546 -15.371 10.974 1.00 89.19 164 PHE A CA 1
ATOM 1301 C C . PHE A 1 164 ? 2.659 -15.030 9.485 1.00 89.19 164 PHE A C 1
ATOM 1303 O O . PHE A 1 164 ? 2.128 -14.009 9.059 1.00 89.19 164 PHE A O 1
ATOM 1310 N N . ALA A 1 165 ? 3.310 -15.881 8.686 1.00 90.38 165 ALA A N 1
ATOM 1311 C CA . ALA A 1 165 ? 3.499 -15.631 7.259 1.00 90.38 165 ALA A CA 1
ATOM 1312 C C . ALA A 1 165 ? 2.164 -15.587 6.501 1.00 90.38 165 ALA A C 1
ATOM 1314 O O . ALA A 1 165 ? 1.952 -14.701 5.677 1.00 90.38 165 ALA A O 1
ATOM 1315 N N . GLU A 1 166 ? 1.239 -16.495 6.806 1.00 90.56 166 GLU A N 1
ATOM 1316 C CA . GLU A 1 166 ? -0.102 -16.528 6.225 1.00 90.56 166 GLU A CA 1
ATOM 1317 C C . GLU A 1 166 ? -0.866 -15.255 6.570 1.00 90.56 166 GLU A C 1
ATOM 1319 O O . GLU A 1 166 ? -1.369 -14.583 5.668 1.00 90.56 166 GLU A O 1
ATOM 1324 N N . PHE A 1 167 ? -0.882 -14.880 7.851 1.00 87.00 167 PHE A N 1
ATOM 1325 C CA . PHE A 1 167 ? -1.558 -13.672 8.316 1.00 87.00 167 PHE A CA 1
ATOM 1326 C C . PHE A 1 167 ? -0.955 -12.398 7.709 1.00 87.00 167 PHE A C 1
ATOM 1328 O O . PHE A 1 167 ? -1.675 -11.552 7.179 1.00 87.00 167 PHE A O 1
ATOM 1335 N N . ASN A 1 168 ? 0.372 -12.269 7.742 1.00 90.44 168 ASN A N 1
ATOM 1336 C CA . ASN A 1 168 ? 1.072 -11.089 7.248 1.00 90.44 168 ASN A CA 1
ATOM 1337 C C . ASN A 1 168 ? 0.958 -10.941 5.724 1.00 90.44 168 ASN A C 1
ATOM 1339 O O . ASN A 1 168 ? 0.977 -9.827 5.214 1.00 90.44 168 ASN A O 1
ATOM 1343 N N . SER A 1 169 ? 0.775 -12.043 4.990 1.00 91.75 169 SER A N 1
ATOM 1344 C CA . SER A 1 169 ? 0.664 -12.013 3.529 1.00 91.75 169 SER A CA 1
ATOM 1345 C C . SER A 1 169 ? -0.678 -11.479 3.007 1.00 91.75 169 SER A C 1
ATOM 1347 O O . SER A 1 169 ? -0.753 -11.082 1.841 1.00 91.75 169 SER A O 1
ATOM 1349 N N . LEU A 1 170 ? -1.727 -11.426 3.842 1.00 88.69 170 LEU A N 1
ATOM 1350 C CA . LEU A 1 170 ? -3.093 -11.066 3.428 1.00 88.69 170 LEU A CA 1
ATOM 1351 C C . LEU A 1 170 ? -3.182 -9.747 2.636 1.00 88.69 170 LEU A C 1
ATOM 1353 O O . LEU A 1 170 ? -3.771 -9.758 1.551 1.00 88.69 170 LEU A O 1
ATOM 1357 N N . PRO A 1 171 ? -2.557 -8.634 3.074 1.00 88.62 171 PRO A N 1
ATOM 1358 C CA . PRO A 1 171 ? -2.648 -7.361 2.355 1.00 88.62 171 PRO A CA 1
ATOM 1359 C C . PRO A 1 171 ? -1.956 -7.377 0.982 1.00 88.62 171 PRO A C 1
ATOM 1361 O O . PRO A 1 171 ? -2.322 -6.616 0.087 1.00 88.62 171 PRO A O 1
ATOM 1364 N N . TYR A 1 172 ? -0.964 -8.251 0.800 1.00 93.00 172 TYR A N 1
ATOM 1365 C CA . TYR A 1 172 ? -0.111 -8.300 -0.390 1.00 93.00 172 TYR A CA 1
ATOM 1366 C C . TYR A 1 172 ? -0.654 -9.255 -1.458 1.00 93.00 172 TYR A C 1
ATOM 1368 O O . TYR A 1 172 ? -0.537 -8.996 -2.662 1.00 93.00 172 TYR A O 1
ATOM 1376 N N . MET A 1 173 ? -1.243 -10.372 -1.025 1.00 90.44 173 MET A N 1
ATOM 1377 C CA . MET A 1 173 ? -1.593 -11.499 -1.893 1.00 90.44 173 MET A CA 1
ATOM 1378 C C . MET A 1 173 ? -2.837 -11.261 -2.755 1.00 90.44 173 MET A C 1
ATOM 1380 O O . MET A 1 173 ? -2.979 -11.918 -3.787 1.00 90.44 173 MET A O 1
ATOM 1384 N N . HIS A 1 174 ? -3.711 -10.321 -2.383 1.00 83.12 174 HIS A N 1
ATOM 1385 C CA . HIS A 1 174 ? -4.919 -10.024 -3.159 1.00 83.12 174 HIS A CA 1
ATOM 1386 C C . HIS A 1 174 ? -4.603 -9.285 -4.472 1.00 83.12 174 HIS A C 1
ATOM 1388 O O . HIS A 1 174 ? -5.002 -9.721 -5.554 1.00 83.12 174 HIS A O 1
ATOM 1394 N N . THR A 1 175 ? -3.836 -8.192 -4.393 1.00 86.38 175 THR A N 1
ATOM 1395 C CA . THR A 1 175 ? -3.613 -7.292 -5.539 1.00 86.38 175 THR A CA 1
ATOM 1396 C C . THR A 1 175 ? -2.138 -7.162 -5.911 1.00 86.38 175 THR A C 1
ATOM 1398 O O . THR A 1 175 ? -1.784 -7.272 -7.084 1.00 86.38 175 THR A O 1
ATOM 1401 N N . VAL A 1 176 ? -1.256 -6.939 -4.936 1.00 94.25 176 VAL A N 1
ATOM 1402 C CA . VAL A 1 176 ? 0.124 -6.491 -5.184 1.00 94.25 176 VAL A CA 1
ATOM 1403 C C . VAL A 1 176 ? 0.995 -7.594 -5.776 1.00 94.25 176 VAL A C 1
ATOM 1405 O O . VAL A 1 176 ? 1.514 -7.438 -6.884 1.00 94.25 176 VAL A O 1
ATOM 1408 N N . ILE A 1 177 ? 1.121 -8.726 -5.079 1.00 95.62 177 ILE A N 1
ATOM 1409 C CA . ILE A 1 177 ? 1.971 -9.845 -5.508 1.00 95.62 177 ILE A CA 1
ATOM 1410 C C . ILE A 1 177 ? 1.530 -10.388 -6.877 1.00 95.62 177 ILE A C 1
ATOM 1412 O O . ILE A 1 177 ? 2.378 -10.477 -7.770 1.00 95.62 177 ILE A O 1
ATOM 1416 N N . PRO A 1 178 ? 0.232 -10.669 -7.133 1.00 93.69 178 PRO A N 1
ATOM 1417 C CA . PRO A 1 178 ? -0.205 -11.121 -8.454 1.00 93.69 178 PRO A CA 1
ATOM 1418 C C . PRO A 1 178 ? 0.141 -10.142 -9.581 1.00 93.69 178 PRO A C 1
ATOM 1420 O O . PRO A 1 178 ? 0.494 -10.568 -10.682 1.00 93.69 178 PRO A O 1
ATOM 1423 N N . ASN A 1 179 ? 0.047 -8.834 -9.330 1.00 95.19 179 ASN A N 1
ATOM 1424 C CA . ASN A 1 179 ? 0.344 -7.827 -10.342 1.00 95.19 179 ASN A CA 1
ATOM 1425 C C . ASN A 1 179 ? 1.845 -7.686 -10.600 1.00 95.19 179 ASN A C 1
ATOM 1427 O O . ASN A 1 179 ? 2.235 -7.626 -11.764 1.00 95.19 179 ASN A O 1
ATOM 1431 N N . LEU A 1 180 ? 2.689 -7.723 -9.566 1.00 97.31 180 LEU A N 1
ATOM 1432 C CA . LEU A 1 180 ? 4.144 -7.728 -9.744 1.00 97.31 180 LEU A CA 1
ATOM 1433 C C . LEU A 1 180 ? 4.622 -8.949 -10.535 1.00 97.31 180 LEU A C 1
ATOM 1435 O O . LEU A 1 180 ? 5.420 -8.802 -11.461 1.00 97.31 180 LEU A O 1
ATOM 1439 N N . VAL A 1 181 ? 4.069 -10.132 -10.249 1.00 96.25 181 VAL A N 1
ATOM 1440 C CA . VAL A 1 181 ? 4.362 -11.355 -11.013 1.00 96.25 181 VAL A CA 1
ATOM 1441 C C . VAL A 1 181 ? 3.959 -11.194 -12.482 1.00 96.25 181 VAL A C 1
ATOM 1443 O O . VAL A 1 181 ? 4.753 -11.492 -13.371 1.00 96.25 181 VAL A O 1
ATOM 1446 N N . ARG A 1 182 ? 2.755 -10.675 -12.766 1.00 95.19 182 ARG A N 1
ATOM 1447 C CA . ARG A 1 182 ? 2.278 -10.442 -14.147 1.00 95.19 182 ARG A CA 1
ATOM 1448 C C . ARG A 1 182 ? 3.086 -9.386 -14.900 1.00 95.19 182 ARG A C 1
ATOM 1450 O O . ARG A 1 182 ? 3.182 -9.466 -16.122 1.00 95.19 182 ARG A O 1
ATOM 1457 N N . LEU A 1 183 ? 3.620 -8.392 -14.193 1.00 97.31 183 LEU A N 1
ATOM 1458 C CA . LEU A 1 183 ? 4.471 -7.346 -14.761 1.00 97.31 183 LEU A CA 1
ATOM 1459 C C . LEU A 1 183 ? 5.924 -7.803 -14.959 1.00 97.31 183 LEU A C 1
ATOM 1461 O O . LEU A 1 183 ? 6.689 -7.079 -15.587 1.00 97.31 183 LEU A O 1
ATOM 1465 N N . GLY A 1 184 ? 6.307 -8.978 -14.445 1.00 97.00 184 GLY A N 1
ATOM 1466 C CA . GLY A 1 184 ? 7.694 -9.447 -14.469 1.00 97.00 184 GLY A CA 1
ATOM 1467 C C . GLY A 1 184 ? 8.609 -8.705 -13.489 1.00 97.00 184 GLY A C 1
ATOM 1468 O O . GLY A 1 184 ? 9.820 -8.742 -13.656 1.00 97.00 184 GLY A O 1
ATOM 1469 N N . LEU A 1 185 ? 8.034 -8.040 -12.481 1.00 97.75 185 LEU A N 1
ATOM 1470 C CA . LEU A 1 185 ? 8.743 -7.250 -11.464 1.00 97.75 185 LEU A CA 1
ATOM 1471 C C . LEU A 1 185 ? 8.828 -7.963 -10.103 1.00 97.75 185 LEU A C 1
ATOM 1473 O O . LEU A 1 185 ? 9.190 -7.357 -9.103 1.00 97.75 185 LEU A O 1
ATOM 1477 N N . LEU A 1 186 ? 8.477 -9.249 -10.069 1.00 97.38 186 LEU A N 1
ATOM 1478 C CA . LEU A 1 186 ? 8.811 -10.183 -8.997 1.00 97.38 186 LEU A CA 1
ATOM 1479 C C . LEU A 1 186 ? 9.319 -11.458 -9.666 1.00 97.38 186 LEU A C 1
ATOM 1481 O O . LEU A 1 186 ? 8.547 -12.222 -10.260 1.00 97.38 186 LEU A O 1
ATOM 1485 N N . THR A 1 187 ? 10.635 -11.652 -9.614 1.00 96.31 187 THR A N 1
ATOM 1486 C CA . THR A 1 187 ? 11.335 -12.755 -10.275 1.00 96.31 187 THR A CA 1
ATOM 1487 C C . THR A 1 187 ? 12.027 -13.670 -9.262 1.00 96.31 187 THR A C 1
ATOM 1489 O O . THR A 1 187 ? 11.843 -13.549 -8.051 1.00 96.31 187 THR A O 1
ATOM 1492 N N . GLU A 1 188 ? 12.842 -14.617 -9.743 1.00 95.19 188 GLU A N 1
ATOM 1493 C CA . GLU A 1 188 ? 13.626 -15.503 -8.868 1.00 95.19 188 GLU A CA 1
ATOM 1494 C C . GLU A 1 188 ? 14.629 -14.724 -8.015 1.00 95.19 188 GLU A C 1
ATOM 1496 O O . GLU A 1 188 ? 14.982 -15.183 -6.930 1.00 95.19 188 GLU A O 1
ATOM 1501 N N . ARG A 1 189 ? 15.029 -13.522 -8.459 1.00 96.50 189 ARG A N 1
ATOM 1502 C CA . ARG A 1 189 ? 15.937 -12.639 -7.717 1.00 96.50 189 ARG A CA 1
ATOM 1503 C C . ARG A 1 189 ? 15.361 -12.217 -6.367 1.00 96.50 189 ARG A C 1
ATOM 1505 O O . ARG A 1 189 ? 16.093 -12.213 -5.379 1.00 96.50 189 ARG A O 1
ATOM 1512 N N . THR A 1 190 ? 14.077 -11.859 -6.326 1.00 97.00 190 THR A N 1
ATOM 1513 C CA . THR A 1 190 ? 13.458 -11.222 -5.150 1.00 97.00 190 THR A CA 1
ATOM 1514 C C . THR A 1 190 ? 12.436 -12.094 -4.427 1.00 97.00 190 THR A C 1
ATOM 1516 O O . THR A 1 190 ? 12.158 -11.842 -3.257 1.00 97.00 190 THR A O 1
ATOM 1519 N N . GLU A 1 191 ? 11.910 -13.160 -5.047 1.00 95.75 191 GLU A N 1
ATOM 1520 C CA . GLU A 1 191 ? 10.852 -13.993 -4.447 1.00 95.75 191 GLU A CA 1
ATOM 1521 C C . GLU A 1 191 ? 11.207 -14.514 -3.044 1.00 95.75 191 GLU A C 1
ATOM 1523 O O . GLU A 1 191 ? 10.384 -14.463 -2.128 1.00 95.75 191 GLU A O 1
ATOM 1528 N N . SER A 1 192 ? 12.439 -14.993 -2.849 1.00 95.19 192 SER A N 1
ATOM 1529 C CA . SER A 1 192 ? 12.884 -15.512 -1.549 1.00 95.19 192 SER A CA 1
ATOM 1530 C C . SER A 1 192 ? 12.845 -14.448 -0.445 1.00 95.19 192 SER A C 1
ATOM 1532 O O . SER A 1 192 ? 12.572 -14.771 0.712 1.00 95.19 192 SER A O 1
ATOM 1534 N N . GLN A 1 193 ? 13.052 -13.178 -0.800 1.00 95.81 193 GLN A N 1
ATOM 1535 C CA . GLN A 1 193 ? 13.021 -12.049 0.127 1.00 95.81 193 GLN A CA 1
ATOM 1536 C C . GLN A 1 193 ? 11.580 -11.728 0.544 1.00 95.81 193 GLN A C 1
ATOM 1538 O O . GLN A 1 193 ? 11.308 -11.594 1.737 1.00 95.81 193 GLN A O 1
ATOM 1543 N N . TYR A 1 194 ? 10.634 -11.724 -0.405 1.00 95.56 194 TYR A N 1
ATOM 1544 C CA . TYR A 1 194 ? 9.203 -11.577 -0.102 1.00 95.56 194 TYR A CA 1
ATOM 1545 C C . TYR A 1 194 ? 8.691 -12.667 0.844 1.00 95.56 194 TYR A C 1
ATOM 1547 O O . TYR A 1 194 ? 7.979 -12.374 1.806 1.00 95.56 194 TYR A O 1
ATOM 1555 N N . ARG A 1 195 ? 9.089 -13.922 0.606 1.00 94.00 195 ARG A N 1
ATOM 1556 C CA . ARG A 1 195 ? 8.728 -15.058 1.469 1.00 94.00 195 ARG A CA 1
ATOM 1557 C C . ARG A 1 195 ? 9.313 -14.934 2.866 1.00 94.00 195 ARG A C 1
ATOM 1559 O O . ARG A 1 195 ? 8.603 -15.131 3.846 1.00 94.00 195 ARG A O 1
ATOM 1566 N N . LYS A 1 196 ? 10.597 -14.576 2.963 1.00 92.88 196 LYS A N 1
ATOM 1567 C CA . LYS A 1 196 ? 11.289 -14.390 4.246 1.00 92.88 196 LYS A CA 1
ATOM 1568 C C . LYS A 1 196 ? 10.594 -13.346 5.123 1.00 92.88 196 LYS A C 1
ATOM 1570 O O . LYS A 1 196 ? 10.566 -13.501 6.338 1.00 92.88 196 LYS A O 1
ATOM 1575 N N . LEU A 1 197 ? 10.041 -12.302 4.507 1.00 92.12 197 LEU A N 1
ATOM 1576 C CA . LEU A 1 197 ? 9.315 -11.235 5.195 1.00 92.12 197 LEU A CA 1
ATOM 1577 C C . LEU A 1 197 ? 7.824 -11.542 5.407 1.00 92.12 197 LEU A C 1
ATOM 1579 O O . LEU A 1 197 ? 7.100 -10.684 5.900 1.00 92.12 197 LEU A O 1
ATOM 1583 N N . GLY A 1 198 ? 7.350 -12.738 5.040 1.00 92.1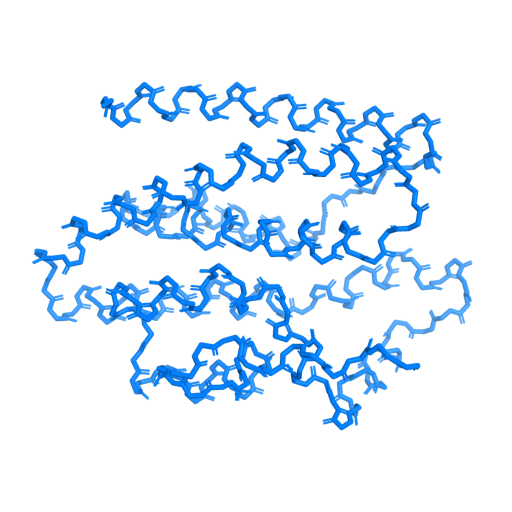9 198 GLY A N 1
ATOM 1584 C CA . GLY A 1 198 ? 5.947 -13.125 5.197 1.00 92.19 198 GLY A CA 1
ATOM 1585 C C . GLY A 1 198 ? 4.990 -12.336 4.302 1.00 92.19 198 GLY A C 1
ATOM 1586 O O . GLY A 1 198 ? 3.812 -12.245 4.616 1.00 92.19 198 GLY A O 1
ATOM 1587 N N . MET A 1 199 ? 5.472 -11.733 3.211 1.00 93.38 199 MET A N 1
ATOM 1588 C CA . MET A 1 199 ? 4.626 -11.016 2.244 1.00 93.38 199 MET A CA 1
ATOM 1589 C C . MET A 1 199 ? 4.043 -11.952 1.172 1.00 93.38 199 MET A C 1
ATOM 1591 O O . MET A 1 199 ? 3.152 -11.562 0.422 1.00 93.38 199 MET A O 1
ATOM 1595 N N . MET A 1 200 ? 4.549 -13.186 1.071 1.00 93.19 200 MET A N 1
ATOM 1596 C CA . MET A 1 200 ? 4.146 -14.174 0.067 1.00 93.19 200 MET A CA 1
ATOM 1597 C C . MET A 1 200 ? 4.238 -15.594 0.632 1.00 93.19 200 MET A C 1
ATOM 1599 O O . MET A 1 200 ? 5.288 -15.985 1.140 1.00 93.19 200 MET A O 1
ATOM 1603 N N . VAL A 1 201 ? 3.163 -16.378 0.489 1.00 87.19 201 VAL A N 1
ATOM 1604 C CA . VAL A 1 201 ? 3.095 -17.772 0.977 1.00 87.19 201 VAL A CA 1
ATOM 1605 C C . VAL A 1 201 ? 3.032 -18.827 -0.136 1.00 87.19 201 VAL A C 1
ATOM 1607 O O . VAL A 1 201 ? 3.666 -19.870 -0.004 1.00 87.19 201 VAL A O 1
ATOM 1610 N N . SER A 1 202 ? 2.387 -18.566 -1.279 1.00 76.62 202 SER A N 1
ATOM 1611 C CA . SER A 1 202 ? 2.268 -19.534 -2.391 1.00 76.62 202 SER A CA 1
ATOM 1612 C C . SER A 1 202 ? 3.289 -19.306 -3.511 1.00 76.62 202 SER A C 1
ATOM 1614 O O . SER A 1 202 ? 3.864 -18.225 -3.614 1.00 76.62 202 SER A O 1
ATOM 1616 N N . GLY A 1 203 ? 3.585 -20.334 -4.318 1.00 61.09 203 GLY A N 1
ATOM 1617 C CA . GLY A 1 203 ? 4.456 -20.277 -5.508 1.00 61.09 203 GLY A CA 1
ATOM 1618 C C . GLY A 1 203 ? 3.986 -19.285 -6.576 1.00 61.09 203 GLY A C 1
ATOM 1619 O O . GLY A 1 203 ? 2.786 -19.038 -6.715 1.00 61.09 203 GLY A O 1
ATOM 1620 N N . ARG A 1 204 ? 4.901 -18.753 -7.407 1.00 58.44 204 ARG A N 1
ATOM 1621 C CA . ARG A 1 204 ? 4.494 -18.082 -8.659 1.00 58.44 204 ARG A CA 1
ATOM 1622 C C . ARG A 1 204 ? 3.650 -19.060 -9.494 1.00 58.44 204 ARG A C 1
ATOM 1624 O O . ARG A 1 204 ? 4.152 -20.089 -9.926 1.00 58.44 204 ARG A O 1
ATOM 1631 N N . GLY A 1 205 ? 2.370 -18.741 -9.708 1.00 49.34 205 GLY A N 1
ATOM 1632 C CA . GLY A 1 205 ? 1.422 -19.578 -10.466 1.00 49.34 205 GLY A CA 1
ATOM 1633 C C . GLY A 1 205 ? 0.396 -20.349 -9.625 1.00 49.34 205 GLY A C 1
ATOM 1634 O O . GLY A 1 205 ? -0.552 -20.898 -10.183 1.00 49.34 205 GLY A O 1
ATOM 1635 N N . GLU A 1 206 ? 0.510 -20.330 -8.298 1.00 51.88 206 GLU A N 1
ATOM 1636 C CA . GLU A 1 206 ? -0.473 -20.915 -7.381 1.00 51.88 206 GLU A CA 1
ATOM 1637 C C . GLU A 1 206 ? -1.455 -19.825 -6.922 1.00 51.88 206 GLU A C 1
ATOM 1639 O O . GLU A 1 206 ? -1.296 -19.205 -5.870 1.00 51.88 206 GLU A O 1
ATOM 1644 N N . GLY A 1 207 ? -2.449 -19.518 -7.761 1.00 43.50 207 GLY A N 1
ATOM 1645 C CA . GLY A 1 207 ? -3.497 -18.551 -7.416 1.00 43.50 207 GLY A CA 1
ATOM 1646 C C . GLY A 1 207 ? -4.328 -19.011 -6.214 1.00 43.50 207 GLY A C 1
ATOM 1647 O O . GLY A 1 207 ? -4.709 -20.177 -6.178 1.00 43.50 207 GLY A O 1
ATOM 1648 N N . THR A 1 208 ? -4.557 -18.096 -5.258 1.00 42.66 208 THR A N 1
ATOM 1649 C CA . THR A 1 208 ? -5.629 -17.991 -4.229 1.00 42.66 208 THR A CA 1
ATOM 1650 C C . THR A 1 208 ? -6.357 -19.256 -3.732 1.00 42.66 208 THR A C 1
ATOM 1652 O O . THR A 1 208 ? -7.491 -19.173 -3.278 1.00 42.66 208 THR A O 1
ATOM 1655 N N . LYS A 1 209 ? -5.736 -20.437 -3.740 1.00 38.94 209 LYS A N 1
ATOM 1656 C CA . LYS A 1 209 ? -6.320 -21.668 -3.176 1.00 38.94 209 LYS A CA 1
ATOM 1657 C C . LYS A 1 209 ? -6.099 -21.811 -1.665 1.00 38.94 209 LYS A C 1
ATOM 1659 O O . LYS A 1 209 ? -6.625 -22.739 -1.069 1.00 38.94 209 LYS A O 1
ATOM 1664 N N . GLY A 1 210 ? -5.323 -20.918 -1.049 1.00 35.97 210 GLY A N 1
ATOM 1665 C CA . GLY A 1 210 ? -4.895 -21.036 0.351 1.00 35.97 210 GLY A CA 1
ATOM 1666 C C . GLY A 1 210 ? -5.733 -20.283 1.389 1.00 35.97 210 GLY A C 1
ATOM 1667 O O . GLY A 1 210 ? -5.440 -20.410 2.570 1.00 35.97 210 GLY A O 1
ATOM 1668 N N . LEU A 1 211 ? -6.745 -19.501 0.994 1.00 39.34 211 LEU A N 1
ATOM 1669 C CA . LEU A 1 211 ? -7.483 -18.635 1.933 1.00 39.34 211 LEU A CA 1
ATOM 1670 C C . LEU A 1 211 ? -8.755 -19.258 2.531 1.00 39.34 211 LEU A C 1
ATOM 1672 O O . LEU A 1 211 ? -9.420 -18.616 3.334 1.00 39.34 211 LEU A O 1
ATOM 1676 N N . GLU A 1 212 ? -9.080 -20.516 2.223 1.00 35.47 212 GLU A N 1
ATOM 1677 C CA . GLU A 1 212 ? -10.260 -21.202 2.786 1.00 35.47 212 GLU A CA 1
ATOM 1678 C C . GLU A 1 212 ? -10.057 -21.769 4.209 1.00 35.47 212 GLU A C 1
ATOM 1680 O O . GLU A 1 212 ? -10.891 -22.525 4.699 1.00 35.47 212 GLU A O 1
ATOM 1685 N N . LEU A 1 213 ? -8.979 -21.420 4.915 1.00 40.88 213 LEU A N 1
ATOM 1686 C CA . LEU A 1 213 ? -8.602 -22.082 6.172 1.00 40.88 213 LEU A CA 1
ATOM 1687 C C . LEU A 1 213 ? -8.573 -21.172 7.405 1.00 40.88 213 LEU A C 1
ATOM 1689 O O . LEU A 1 213 ? -7.672 -21.307 8.216 1.00 40.88 213 LEU A O 1
ATOM 1693 N N . VAL A 1 214 ? -9.572 -20.305 7.612 1.00 33.94 214 VAL A N 1
ATOM 1694 C CA . VAL A 1 214 ? -9.920 -19.825 8.972 1.00 33.94 214 VAL A CA 1
ATOM 1695 C C . VAL A 1 214 ? -11.415 -19.473 9.069 1.00 33.94 214 VAL A C 1
ATOM 1697 O O . VAL A 1 214 ? -11.799 -18.342 9.337 1.00 33.94 214 VAL A O 1
ATOM 1700 N N . ALA A 1 215 ? -12.294 -20.441 8.822 1.00 32.47 215 ALA A N 1
ATOM 1701 C CA . ALA A 1 215 ? -13.704 -20.329 9.193 1.00 32.47 215 ALA A CA 1
ATOM 1702 C C . ALA A 1 215 ? -14.162 -21.654 9.805 1.00 32.47 215 ALA A C 1
ATOM 1704 O O . ALA A 1 215 ? -14.756 -22.488 9.128 1.00 32.47 215 ALA A O 1
ATOM 1705 N N . ASN A 1 216 ? -13.816 -21.855 11.076 1.00 33.19 216 ASN A N 1
ATOM 1706 C CA . ASN A 1 216 ? -14.480 -22.776 11.998 1.00 33.19 216 ASN A CA 1
ATOM 1707 C C . ASN A 1 216 ? -14.419 -22.184 13.404 1.00 33.19 216 ASN A C 1
ATOM 1709 O O . ASN A 1 216 ? -13.296 -21.839 13.833 1.00 33.19 216 ASN A O 1
#

Foldseek 3Di:
DPPVVVVVVLVVLVVVLCVVVVCCCCVPVNDDDDDQPLVVVLVVCLVVPPDPLLNLLQVQAQVLLLLLLVLVVCLVPDPDPVSNVSSVVSSVSSVVSNVSSLVVLLVVLVPDDPVRLQVSLVSNLVSVVSCLPCPQLSVCVVCVVVVVHDSVVVVVVLVPDPCNLVVSQRSCQPGRVLSCLVSVSHDPVCVVVCSVSSNDDDDSVPHDPPPPPPDD

Radius of gyration: 17.9 Å; chains: 1; bounding box: 41×37×53 Å

Sequence (216 aa):
MDEKWYAASQVADEARHIEVISKFLQRKVGTIYPINPTLKILLDRLLEAETPQKKTLGMQTLFEGMAVGIMDFMRTESRNPLLSEMLRRVEQDESRHAAFGVLSMRRVVRTAEKEELAEMEDWAFGILEALNANQQLDMLQILGPKYGLDPESVVQMAVAMPNFAEFNSLPYMHTVIPNLVRLGLLTERTESQYRKLGMMVSGRGEGTKGLELVAN

Secondary structure (DSSP, 8-state):
--HHHHHHHHHHHHHHHHHHHHHHIIIII---PPPPHHHHHHHHHHHT-SSHHHHIIIIIIIIHHHHHHHHHHHHHH---HHHHHHHHHHHHHHHHHHHHHHHHHHHHHHH--HHHHHHHHHHHHHHHHHHHSSHHHHHHHHHGGGGT--HHHHHHHHHTSTTHHHHHHHHHHTTHHHHHHHHT-S-TTTHHHHHHTTS--S-TT--S-S---S--

pLDDT: mean 89.5, std 13.4, range [32.47, 98.12]